Protein AF-A0A961CMD9-F1 (afdb_monomer)

Foldseek 3Di:
DDDDDDPPDDPPQQAAAADPPAPWDWDFFDDPQFRGTWTKTKDALDAQFAEEEEEAAQQFAQPDGPCRRRHNVSVVCVNVSYMYIYIGDCHLNLLDQWQAFFQFPVGTTGRHRLCCLQPRVLVCCCVPVNYNQFPHAYAYEASNLLVRLLSCLVRVRRHLEGHRHPYPQACLDDCNVVVSQVSSCVNGHGGVCRGQRDSPGCSRLSSHNVNSVVSCVVSNRHD

Mean predicted aligned error: 5.24 Å

Secondary structure (DSSP, 8-state):
-PPP-------------PPTTS-EEEEEEEETTTTEEEEEEEE--STT--EEEEE--TT--SSS-HHHHH--HHHHTTTSS-EEEEE---TT-TT-B-SS-EEETTEEE--BHHHIIIIIHHHHHHHHH---SSSEEEEEETHHHHHHHHHHHH-TTTEEEEEEES--S-TTSTTHHHHHHHHHHHTTS--HHHHT-STTSHHHHHT-TTTTHHHHHHTT-B-

Solvent-accessible surface area (backbone atoms only — not comparable to full-atom values): 11365 Å² total; per-residue (Å²): 137,86,80,86,80,82,81,82,77,75,78,80,81,60,82,32,51,54,65,91,89,61,81,69,43,82,41,78,44,70,31,78,82,42,74,43,69,41,46,27,42,34,33,79,25,49,80,62,13,33,34,37,36,46,41,37,41,42,73,25,35,82,86,52,28,53,56,43,43,62,27,46,56,67,62,75,41,56,93,66,44,39,19,41,39,26,56,33,33,63,46,48,44,47,59,35,59,36,78,39,63,51,46,32,78,93,45,70,45,58,44,31,38,36,55,33,67,72,47,43,48,35,51,48,37,29,77,76,61,35,32,34,64,42,60,17,34,25,35,10,28,34,47,15,8,16,32,17,41,31,48,26,46,77,37,43,69,34,21,39,27,26,38,58,45,79,34,58,47,51,42,49,49,87,64,33,47,57,54,50,26,53,52,21,36,70,40,51,44,29,53,46,54,35,39,40,40,56,78,85,33,66,52,31,51,72,56,8,32,60,71,36,43,68,44,30,60,74,64,64,49,44,109

Nearest PDB structures (foldseek):
  1f0p-assembly1_A  TM=9.990E-01  e=5.008E-40  Mycobacterium tuberculosis
  1sfr-assembly1_A  TM=9.807E-01  e=1.205E-38  Mycobacterium tuberculosis
  5vns-assembly1_A  TM=9.843E-01  e=1.134E-36  Mycobacterium tuberculosis
  4qe3-assembly1_A  TM=9.867E-01  e=2.246E-35  Mycobacterium tuberculosis H37Rv
  7myg-assembly2_B  TM=9.853E-01  e=7.227E-35  Mycobacterium tuberculosis

Structure (mmCIF, N/CA/C/O backbone):
data_AF-A0A961CMD9-F1
#
_entry.id   AF-A0A961CMD9-F1
#
loop_
_atom_site.group_PDB
_atom_site.id
_atom_site.type_symbol
_atom_site.label_atom_id
_atom_site.label_alt_id
_atom_site.label_comp_id
_atom_site.label_asym_id
_atom_site.label_entity_id
_atom_site.label_seq_id
_atom_site.pdbx_PDB_ins_code
_atom_site.Cartn_x
_atom_site.Cartn_y
_atom_site.Cartn_z
_atom_site.occupancy
_atom_site.B_iso_or_equiv
_atom_site.auth_seq_id
_atom_site.auth_comp_id
_atom_site.auth_asym_id
_atom_site.auth_atom_id
_atom_site.pdbx_PDB_model_num
ATOM 1 N N . MET A 1 1 ? -4.206 26.003 -41.726 1.00 34.62 1 MET A N 1
ATOM 2 C CA . MET A 1 1 ? -3.816 26.371 -40.349 1.00 34.62 1 MET A CA 1
ATOM 3 C C . MET A 1 1 ? -5.012 26.112 -39.437 1.00 34.62 1 MET A C 1
ATOM 5 O O . MET A 1 1 ? -5.849 26.998 -39.325 1.00 34.62 1 MET A O 1
ATOM 9 N N . PRO A 1 2 ? -5.190 24.903 -38.877 1.00 36.53 2 PRO A N 1
ATOM 10 C CA . PRO A 1 2 ? -6.219 24.668 -37.871 1.00 36.53 2 PRO A CA 1
ATOM 11 C C . PRO A 1 2 ? -5.692 25.085 -36.491 1.00 36.53 2 PRO A C 1
ATOM 13 O O . PRO A 1 2 ? -4.560 24.767 -36.130 1.00 36.53 2 PRO A O 1
ATOM 16 N N . GLY A 1 3 ? -6.500 25.865 -35.774 1.00 35.28 3 GLY A N 1
ATOM 17 C CA . GLY A 1 3 ? -6.167 26.470 -34.489 1.00 35.28 3 GLY A CA 1
ATOM 18 C C . GLY A 1 3 ? -6.181 25.469 -33.336 1.00 35.28 3 GLY A C 1
ATOM 19 O O . GLY A 1 3 ? -7.059 24.612 -33.247 1.00 35.28 3 GLY A O 1
ATOM 20 N N . LEU A 1 4 ? -5.196 25.612 -32.451 1.00 35.19 4 LEU A N 1
ATOM 21 C CA . LEU A 1 4 ? -5.138 24.944 -31.158 1.00 35.19 4 LEU A CA 1
ATOM 22 C C . LEU A 1 4 ? -6.202 25.552 -30.234 1.00 35.19 4 LEU A C 1
ATOM 24 O O . LEU A 1 4 ? -6.171 26.750 -29.959 1.00 35.19 4 LEU A O 1
ATOM 28 N N . VAL A 1 5 ? -7.102 24.720 -29.717 1.00 37.84 5 VAL A N 1
ATOM 29 C CA . VAL A 1 5 ? -7.915 25.053 -28.543 1.00 37.84 5 VAL A CA 1
ATOM 30 C C . VAL A 1 5 ? -7.153 24.533 -27.329 1.00 37.84 5 VAL A C 1
ATOM 32 O O . VAL A 1 5 ? -7.031 23.325 -27.138 1.00 37.84 5 VAL A O 1
ATOM 35 N N . SER A 1 6 ? -6.595 25.437 -26.526 1.00 32.41 6 SER A N 1
ATOM 36 C CA . SER A 1 6 ? -6.033 25.096 -25.221 1.00 32.41 6 SER A CA 1
ATOM 37 C C . SER A 1 6 ? -7.178 24.929 -24.222 1.00 32.41 6 SER A C 1
ATOM 39 O O . SER A 1 6 ? -7.793 25.912 -23.813 1.00 32.41 6 SER A O 1
ATOM 41 N N . LEU A 1 7 ? -7.467 23.694 -23.823 1.00 40.88 7 LEU A N 1
ATOM 42 C CA . LEU A 1 7 ? -8.282 23.426 -22.641 1.00 40.88 7 LEU A CA 1
ATOM 43 C C . LEU A 1 7 ? -7.380 23.582 -21.414 1.00 40.88 7 LEU A C 1
ATOM 45 O O . LEU A 1 7 ? -6.623 22.677 -21.068 1.00 40.88 7 LEU A O 1
ATOM 49 N N . ALA A 1 8 ? -7.434 24.751 -20.779 1.00 43.81 8 ALA A N 1
ATOM 50 C CA . ALA A 1 8 ? -6.982 24.900 -19.404 1.00 43.81 8 ALA A CA 1
ATOM 51 C C . ALA A 1 8 ? -7.978 24.134 -18.523 1.00 43.81 8 ALA A C 1
ATOM 53 O O . ALA A 1 8 ? -9.071 24.615 -18.238 1.00 43.81 8 ALA A O 1
ATOM 54 N N . GLY A 1 9 ? -7.640 22.891 -18.182 1.00 34.41 9 GLY A N 1
ATOM 55 C CA . GLY A 1 9 ? -8.374 22.130 -17.182 1.00 34.41 9 GLY A CA 1
ATOM 56 C C . GLY A 1 9 ? -8.052 22.705 -15.812 1.00 34.41 9 GLY A C 1
ATOM 57 O O . GLY A 1 9 ? -7.012 22.386 -15.244 1.00 34.41 9 GLY A O 1
ATOM 58 N N . GLU A 1 10 ? -8.920 23.570 -15.297 1.00 38.19 10 GLU A N 1
ATOM 59 C CA . GLU A 1 10 ? -8.949 23.860 -13.869 1.00 38.19 10 GLU A CA 1
ATOM 60 C C . GLU A 1 10 ? -9.225 22.541 -13.136 1.00 38.19 10 GLU A C 1
ATOM 62 O O . GLU A 1 10 ? -10.217 21.855 -13.395 1.00 38.19 10 GLU A O 1
ATOM 67 N N . THR A 1 11 ? -8.316 22.140 -12.249 1.00 45.56 11 THR A N 1
ATOM 68 C CA . THR A 1 11 ? -8.564 21.041 -11.318 1.00 45.56 11 THR A CA 1
ATOM 69 C C . THR A 1 11 ? -9.705 21.463 -10.407 1.00 45.56 11 THR A C 1
ATOM 71 O O . THR A 1 11 ? -9.529 22.355 -9.578 1.00 45.56 11 THR A O 1
ATOM 74 N N . ALA A 1 12 ? -10.872 20.839 -10.558 1.00 37.97 12 ALA A N 1
ATOM 75 C CA . ALA A 1 12 ? -11.945 20.969 -9.587 1.00 37.97 12 ALA A CA 1
ATOM 76 C C . ALA A 1 12 ? -11.404 20.541 -8.215 1.00 37.97 12 ALA A C 1
ATOM 78 O O . ALA A 1 12 ? -11.037 19.383 -8.018 1.00 37.97 12 ALA A O 1
ATOM 79 N N . THR A 1 13 ? -11.320 21.475 -7.271 1.00 39.84 13 THR A N 1
ATOM 80 C CA . THR A 1 13 ? -11.049 21.166 -5.870 1.00 39.84 13 THR A CA 1
ATOM 81 C C . THR A 1 13 ? -12.304 20.532 -5.284 1.00 39.84 13 THR A C 1
ATOM 83 O O . THR A 1 13 ? -13.207 21.210 -4.799 1.00 39.84 13 THR A O 1
ATOM 86 N N . ALA A 1 14 ? -12.393 19.205 -5.363 1.00 42.72 14 ALA A N 1
ATOM 87 C CA . ALA A 1 14 ? -13.352 18.456 -4.569 1.00 42.72 14 ALA A CA 1
ATOM 88 C C . ALA A 1 14 ? -12.921 18.560 -3.099 1.00 42.72 14 ALA A C 1
ATOM 90 O O . ALA A 1 14 ? -12.011 17.871 -2.659 1.00 42.72 14 ALA A O 1
ATOM 91 N N . GLY A 1 15 ? -13.536 19.475 -2.349 1.00 51.38 15 GLY A N 1
ATOM 92 C CA . GLY A 1 15 ? -13.402 19.547 -0.897 1.00 51.38 15 GLY A CA 1
ATOM 93 C C . GLY A 1 15 ? -14.444 18.646 -0.251 1.00 51.38 15 GLY A C 1
ATOM 94 O O . GLY A 1 15 ? -15.489 19.136 0.168 1.00 51.38 15 GLY A O 1
ATOM 95 N N . ALA A 1 16 ? -14.193 17.336 -0.225 1.00 64.56 16 ALA A N 1
ATOM 96 C CA . ALA A 1 16 ? -15.067 16.363 0.439 1.00 64.56 16 ALA A CA 1
ATOM 97 C C . ALA A 1 16 ? -14.477 15.846 1.761 1.00 64.56 16 ALA A C 1
ATOM 99 O O . ALA A 1 16 ? -14.971 14.852 2.288 1.00 64.56 16 ALA A O 1
ATOM 100 N N . PHE A 1 17 ? -13.467 16.557 2.279 1.00 77.88 17 PHE A N 1
ATOM 101 C CA . PHE A 1 17 ? -12.786 16.285 3.541 1.00 77.88 17 PHE A CA 1
ATOM 102 C C . PHE A 1 17 ? -13.762 15.942 4.662 1.00 77.88 17 PHE A C 1
ATOM 104 O O . PHE A 1 17 ? -14.795 16.603 4.824 1.00 77.88 17 PHE A O 1
ATOM 111 N N . SER A 1 18 ? -13.418 14.922 5.447 1.00 76.38 18 SER A N 1
ATOM 112 C CA . SER A 1 18 ? -14.249 14.465 6.556 1.00 76.38 18 SER A CA 1
ATOM 113 C C . SER A 1 18 ? -14.568 15.616 7.521 1.00 76.38 18 SER A C 1
ATOM 115 O O . SER A 1 18 ? -13.704 16.425 7.873 1.00 76.38 18 SER A O 1
ATOM 117 N N . ARG A 1 19 ? -15.835 15.728 7.940 1.00 76.38 19 ARG A N 1
ATOM 118 C CA . ARG A 1 19 ? -16.299 16.897 8.701 1.00 76.38 19 ARG A CA 1
ATOM 119 C C . ARG A 1 19 ? -15.641 17.013 10.088 1.00 76.38 19 ARG A C 1
ATOM 121 O O . ARG A 1 19 ? -15.335 15.996 10.715 1.00 76.38 19 ARG A O 1
ATOM 128 N N . PRO A 1 20 ? -15.509 18.237 10.635 1.00 75.94 20 PRO A N 1
ATOM 129 C CA . PRO A 1 20 ? -15.077 18.429 12.017 1.00 75.94 20 PRO A CA 1
ATOM 130 C C . PRO A 1 20 ? -15.985 17.693 13.018 1.00 75.94 20 PRO A C 1
ATOM 132 O O . PRO A 1 20 ? -17.210 17.710 12.882 1.00 75.94 20 PRO A O 1
ATOM 135 N N . GLY A 1 21 ? -15.385 17.087 14.048 1.00 81.19 21 GLY A N 1
ATOM 136 C CA . GLY A 1 21 ? -16.094 16.387 15.130 1.00 81.19 21 GLY A CA 1
ATOM 137 C C . GLY A 1 21 ? -16.098 14.858 15.033 1.00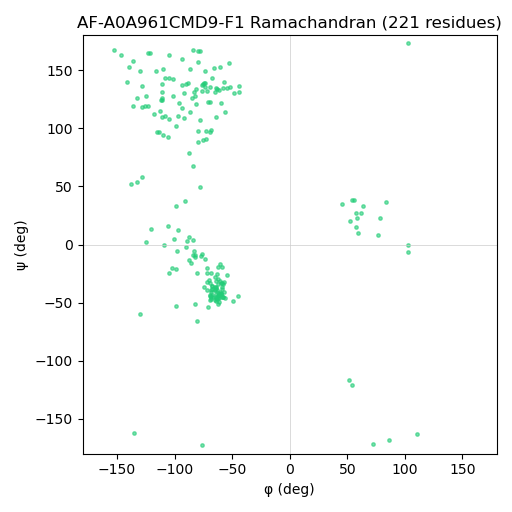 81.19 21 GLY A C 1
ATOM 138 O O . GLY A 1 21 ? -16.533 14.205 15.978 1.00 81.19 21 GLY A O 1
ATOM 139 N N . LEU A 1 22 ? -15.589 14.282 13.940 1.00 86.38 22 LEU A N 1
ATOM 140 C CA . LEU A 1 22 ? -15.302 12.847 13.859 1.00 86.38 22 LEU A CA 1
ATOM 141 C C . LEU A 1 22 ? -14.050 12.495 14.683 1.00 86.38 22 LEU A C 1
ATOM 143 O O . LEU A 1 22 ? -13.140 13.325 14.779 1.00 86.38 22 LEU A O 1
ATOM 147 N N . PRO A 1 23 ? -13.957 11.279 15.253 1.00 92.25 23 PRO A N 1
ATOM 148 C CA . PRO A 1 23 ? -12.798 10.830 16.025 1.00 92.25 23 PRO A CA 1
ATOM 149 C C . PRO A 1 23 ? -11.626 10.416 15.111 1.00 92.25 23 PRO A C 1
ATOM 151 O O . PRO A 1 23 ? -11.066 9.329 15.256 1.00 92.25 23 PRO A O 1
ATOM 154 N N . VAL A 1 24 ? -11.275 11.273 14.148 1.00 95.94 24 VAL A N 1
ATOM 155 C CA . VAL A 1 24 ? -10.153 11.067 13.225 1.00 95.94 24 VAL A CA 1
ATOM 156 C C . VAL A 1 24 ? -8.854 11.491 13.904 1.00 95.94 24 VAL A C 1
ATOM 158 O O . VAL A 1 24 ? -8.723 12.605 14.412 1.00 95.94 24 VAL A O 1
ATOM 161 N N . GLU A 1 25 ? -7.873 10.599 13.883 1.00 97.50 25 GLU A N 1
ATOM 162 C CA . GLU A 1 25 ? -6.528 10.801 14.397 1.00 97.50 25 GLU A CA 1
ATOM 163 C C . GLU A 1 25 ? -5.507 10.880 13.258 1.00 97.50 25 GLU A C 1
ATOM 165 O O . GLU A 1 25 ? -5.643 10.237 12.217 1.00 97.50 25 GLU A O 1
ATOM 170 N N . TYR A 1 26 ? -4.429 11.626 13.490 1.00 97.19 26 TYR A N 1
ATOM 171 C CA . TYR A 1 26 ? -3.285 11.726 12.587 1.00 97.19 26 TYR A CA 1
ATOM 172 C C . TYR A 1 26 ? -2.078 11.096 13.268 1.00 97.19 26 TYR A C 1
ATOM 174 O O . TYR A 1 26 ? -1.432 11.715 14.111 1.00 97.19 26 TYR A O 1
ATOM 182 N N . LEU A 1 27 ? -1.821 9.833 12.949 1.00 98.38 27 LEU A N 1
ATOM 183 C CA . LEU A 1 27 ? -0.818 9.019 13.621 1.00 98.38 27 LEU A CA 1
ATOM 184 C C . LEU A 1 27 ? 0.534 9.150 12.937 1.00 98.38 27 LEU A C 1
ATOM 186 O O . LEU A 1 27 ? 0.618 9.080 11.716 1.00 98.38 27 LEU A O 1
ATOM 190 N N . ASP A 1 28 ? 1.590 9.246 13.729 1.00 98.25 28 ASP A N 1
ATOM 191 C CA . ASP A 1 28 ? 2.970 9.258 13.260 1.00 98.25 28 ASP A CA 1
ATOM 192 C C . ASP A 1 28 ? 3.608 7.897 13.590 1.00 98.25 28 ASP A C 1
ATOM 194 O O . ASP A 1 28 ? 4.105 7.666 14.693 1.00 98.25 28 ASP A O 1
ATOM 198 N N . VAL A 1 29 ? 3.537 6.963 12.632 1.00 98.69 29 VAL A N 1
ATOM 199 C CA . VAL A 1 29 ? 3.938 5.556 12.798 1.00 98.69 29 VAL A CA 1
ATOM 200 C C . VAL A 1 29 ? 5.389 5.349 12.344 1.00 98.69 29 VAL A C 1
ATOM 202 O O . VAL A 1 29 ? 5.691 5.556 11.165 1.00 98.69 29 VAL A O 1
ATOM 205 N N . PRO A 1 30 ? 6.318 4.939 13.226 1.00 98.69 30 PRO A N 1
ATOM 206 C CA . PRO A 1 30 ? 7.710 4.717 12.841 1.00 98.69 30 PRO A CA 1
ATOM 207 C C . PRO A 1 30 ? 7.853 3.567 11.835 1.00 98.69 30 PRO A C 1
ATOM 209 O O . PRO A 1 30 ? 7.355 2.470 12.078 1.00 98.69 30 PRO A O 1
ATOM 212 N N . SER A 1 31 ? 8.587 3.799 10.744 1.00 98.81 31 SER A N 1
ATOM 213 C CA . SER A 1 31 ? 9.033 2.762 9.810 1.00 98.81 31 SER A CA 1
ATOM 214 C C . SER A 1 31 ? 10.544 2.600 9.921 1.00 98.81 31 SER A C 1
ATOM 216 O O . SER A 1 31 ? 11.315 3.475 9.512 1.00 98.81 31 SER A O 1
ATOM 218 N N . ALA A 1 32 ? 10.979 1.469 10.473 1.00 98.69 32 ALA A N 1
ATOM 219 C CA . ALA A 1 32 ? 12.392 1.131 10.546 1.00 98.69 32 ALA A CA 1
ATOM 220 C C . ALA A 1 32 ? 12.943 0.854 9.141 1.00 98.69 32 ALA A C 1
ATOM 222 O O . ALA A 1 32 ? 14.024 1.328 8.797 1.00 98.69 32 ALA A O 1
ATOM 223 N N . ALA A 1 33 ? 12.168 0.159 8.304 1.00 98.50 33 ALA A N 1
ATOM 224 C CA . ALA A 1 33 ? 12.546 -0.190 6.939 1.00 98.50 33 ALA A CA 1
ATOM 225 C C . ALA A 1 33 ? 12.732 1.037 6.031 1.00 98.50 33 ALA A C 1
ATOM 227 O O . ALA A 1 33 ? 13.569 1.013 5.127 1.00 98.50 33 ALA A O 1
ATOM 228 N N . MET A 1 34 ? 11.983 2.119 6.271 1.00 98.62 34 MET A N 1
ATOM 229 C CA . MET A 1 34 ? 12.133 3.380 5.535 1.00 98.62 34 MET A CA 1
ATOM 230 C C . MET A 1 34 ? 12.980 4.431 6.266 1.00 98.62 34 MET A C 1
ATOM 232 O O . MET A 1 34 ? 13.268 5.476 5.682 1.00 98.62 34 MET A O 1
ATOM 236 N N . GLY A 1 35 ? 13.391 4.172 7.512 1.00 98.31 35 GLY A N 1
ATOM 237 C CA . GLY A 1 35 ? 14.199 5.092 8.319 1.00 98.31 35 GLY A CA 1
ATOM 238 C C . GLY A 1 35 ? 13.506 6.426 8.612 1.00 98.31 35 GLY A C 1
ATOM 239 O O . GLY A 1 35 ? 14.176 7.446 8.759 1.00 98.31 35 GLY A O 1
ATOM 240 N N . LYS A 1 36 ? 12.169 6.439 8.638 1.00 97.56 36 LYS A N 1
ATOM 241 C CA . LYS A 1 36 ? 11.354 7.644 8.834 1.00 97.56 36 LYS A CA 1
ATOM 242 C C . LYS A 1 36 ? 10.010 7.305 9.464 1.00 97.56 36 LYS A C 1
ATOM 244 O O . LYS A 1 36 ? 9.599 6.150 9.503 1.00 97.56 36 LYS A O 1
ATOM 249 N N . THR A 1 37 ? 9.308 8.331 9.914 1.00 98.12 37 THR A N 1
ATOM 250 C CA . THR A 1 37 ? 7.930 8.199 10.380 1.00 98.12 37 THR A CA 1
ATOM 251 C C . THR A 1 37 ? 6.961 8.368 9.216 1.00 98.12 37 THR A C 1
ATOM 253 O O . THR A 1 37 ? 7.174 9.214 8.349 1.00 98.12 37 THR A O 1
ATOM 256 N N . ILE A 1 38 ? 5.915 7.547 9.190 1.00 98.69 38 ILE A N 1
ATOM 257 C CA . ILE A 1 38 ? 4.860 7.564 8.181 1.00 98.69 38 ILE A CA 1
ATOM 258 C C . ILE A 1 38 ? 3.577 8.052 8.835 1.00 98.69 38 ILE A C 1
ATOM 260 O O . ILE A 1 38 ? 3.123 7.492 9.837 1.00 98.69 38 ILE A O 1
ATOM 264 N N . ARG A 1 39 ? 2.984 9.089 8.248 1.00 98.69 39 ARG A N 1
ATOM 265 C CA . ARG A 1 39 ? 1.681 9.583 8.671 1.00 98.69 39 ARG A CA 1
ATOM 266 C C . ARG A 1 39 ? 0.599 8.586 8.247 1.00 98.69 39 ARG A C 1
ATOM 268 O O . ARG A 1 39 ? 0.565 8.144 7.101 1.00 98.69 39 ARG A O 1
ATOM 275 N N . VAL A 1 40 ? -0.297 8.245 9.165 1.00 98.81 40 VAL A N 1
ATOM 276 C CA . VAL A 1 40 ? -1.494 7.439 8.899 1.00 98.81 40 VAL A CA 1
ATOM 277 C C . VAL A 1 40 ? -2.697 8.188 9.452 1.00 98.81 40 VAL A C 1
ATOM 279 O O . VAL A 1 40 ? -2.772 8.433 10.655 1.00 98.81 40 VAL A O 1
ATOM 282 N N . GLN A 1 41 ? -3.636 8.564 8.585 1.00 98.69 41 GLN A N 1
ATOM 283 C CA . GLN A 1 41 ? -4.933 9.061 9.043 1.00 98.69 41 GLN A CA 1
ATOM 284 C C . GLN A 1 41 ? -5.763 7.866 9.497 1.00 98.69 41 GLN A C 1
ATOM 286 O O . GLN A 1 41 ? -5.822 6.849 8.801 1.00 98.69 41 GLN A O 1
ATOM 291 N N . PHE A 1 42 ? -6.370 7.966 10.670 1.00 98.75 42 PHE A N 1
ATOM 292 C CA . PHE A 1 42 ? -6.929 6.810 11.349 1.00 98.75 42 PHE A CA 1
ATOM 293 C C . PHE A 1 42 ? -8.250 7.128 12.035 1.00 98.75 42 PHE A C 1
ATOM 295 O O . PHE A 1 42 ? -8.379 8.153 12.692 1.00 98.75 42 PHE A O 1
ATOM 302 N N . GLN A 1 43 ? -9.201 6.204 11.951 1.00 98.56 43 GLN A N 1
ATOM 303 C CA . GLN A 1 43 ? -10.400 6.206 12.783 1.00 98.56 43 GLN A CA 1
ATOM 304 C C . GLN A 1 43 ? -10.605 4.803 13.344 1.00 98.56 43 GLN A C 1
ATOM 306 O O . GLN A 1 43 ? -10.647 3.832 12.589 1.00 98.56 43 GLN A O 1
ATOM 311 N N . SER A 1 44 ? -10.730 4.696 14.666 1.00 98.38 44 SER A N 1
ATOM 312 C CA . SER A 1 44 ? -10.927 3.407 15.330 1.00 98.38 44 SER A CA 1
ATOM 313 C C . SER A 1 44 ? -12.345 2.880 15.120 1.00 98.38 44 SER A C 1
ATOM 315 O O . SER A 1 44 ? -13.317 3.606 15.314 1.00 98.38 44 SER A O 1
ATOM 317 N N . GLY A 1 45 ? -12.457 1.589 14.809 1.00 98.31 45 GLY A N 1
ATOM 318 C CA . GLY A 1 45 ? -13.713 0.836 14.857 1.00 98.31 45 GLY A CA 1
ATOM 319 C C . GLY A 1 45 ? -14.013 0.218 16.227 1.00 98.31 45 GLY A C 1
ATOM 320 O O . GLY A 1 45 ? -14.939 -0.581 16.342 1.00 98.31 45 GLY A O 1
ATOM 321 N N . GLY A 1 46 ? -13.207 0.521 17.252 1.00 98.06 46 GLY A N 1
ATOM 322 C CA . GLY A 1 46 ? -13.261 -0.103 18.576 1.00 98.06 46 GLY A CA 1
ATOM 323 C C . GLY A 1 46 ? -12.162 -1.147 18.812 1.00 98.06 46 GLY A C 1
ATOM 324 O O . GLY A 1 46 ? -11.390 -1.497 17.915 1.00 98.06 46 GLY A O 1
ATOM 325 N N . ALA A 1 47 ? -12.085 -1.647 20.048 1.00 97.94 47 ALA A N 1
ATOM 326 C CA . ALA A 1 47 ? -11.090 -2.638 20.452 1.00 97.94 47 ALA A CA 1
ATOM 327 C C . ALA A 1 47 ? -11.240 -3.943 19.656 1.00 97.94 47 ALA A C 1
ATOM 329 O O . ALA A 1 47 ? -12.338 -4.481 19.521 1.00 97.94 47 ALA A O 1
ATOM 330 N N . ASN A 1 48 ? -10.122 -4.468 19.155 1.00 98.25 48 ASN A N 1
ATOM 331 C CA . ASN A 1 48 ? -10.038 -5.668 18.321 1.00 98.25 48 ASN A CA 1
ATOM 332 C C . ASN A 1 48 ? -10.857 -5.590 17.013 1.00 98.25 48 ASN A C 1
ATOM 334 O O . ASN A 1 48 ? -11.210 -6.620 16.427 1.00 98.25 48 ASN A O 1
ATOM 338 N N . SER A 1 49 ? -11.157 -4.377 16.537 1.00 98.62 49 SER A N 1
ATOM 339 C CA . SER A 1 49 ? -11.847 -4.184 15.259 1.00 98.62 49 SER A CA 1
ATOM 340 C C . SER A 1 49 ? -10.954 -4.603 14.075 1.00 98.62 49 SER A C 1
ATOM 342 O O . SER A 1 49 ? -9.731 -4.412 14.126 1.00 98.62 49 SER A O 1
ATOM 344 N N . PRO A 1 50 ? -11.520 -5.208 13.009 1.00 98.56 50 PRO A N 1
ATOM 345 C CA . PRO A 1 50 ? -10.817 -5.393 11.739 1.00 98.56 50 PRO A CA 1
ATOM 346 C C . PRO A 1 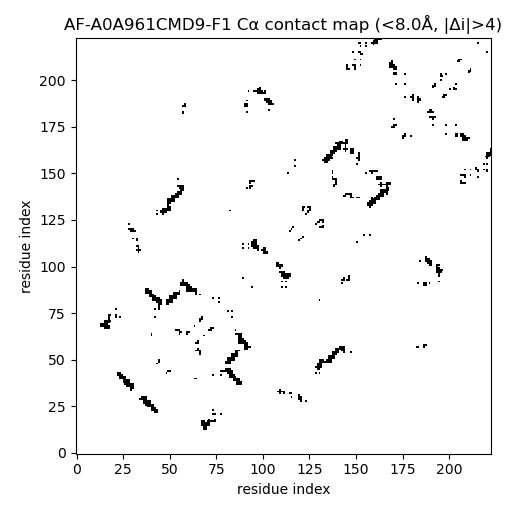50 ? -10.424 -4.042 11.133 1.00 98.56 50 PRO A C 1
ATOM 348 O O . PRO A 1 50 ? -11.110 -3.045 11.354 1.00 98.56 50 PRO A O 1
ATOM 351 N N . ASN A 1 51 ? -9.357 -4.019 10.334 1.00 98.81 51 ASN A N 1
ATOM 352 C CA . ASN A 1 51 ? -8.898 -2.804 9.668 1.00 98.81 51 ASN A CA 1
ATOM 353 C C . ASN A 1 51 ? -9.252 -2.794 8.178 1.00 98.81 51 ASN A C 1
ATOM 355 O O . ASN A 1 51 ? -9.146 -3.818 7.502 1.00 98.81 51 ASN A O 1
ATOM 359 N N . VAL A 1 52 ? -9.587 -1.622 7.654 1.00 98.88 52 VAL A N 1
ATOM 360 C CA . VAL A 1 52 ? -9.687 -1.339 6.224 1.00 98.88 52 VAL A CA 1
ATOM 361 C C . VAL A 1 52 ? -8.576 -0.364 5.864 1.00 98.88 52 VAL A C 1
ATOM 363 O O . VAL A 1 52 ? -8.550 0.779 6.320 1.00 98.88 52 VAL A O 1
ATOM 366 N N . TRP A 1 53 ? -7.648 -0.835 5.040 1.00 98.88 53 TRP A N 1
ATOM 367 C CA . TRP A 1 53 ? -6.575 -0.030 4.482 1.00 98.88 53 TRP A CA 1
ATOM 368 C C . TRP A 1 53 ? -7.062 0.636 3.201 1.00 98.88 53 TRP A C 1
ATOM 370 O O . TRP A 1 53 ? -7.326 -0.056 2.219 1.00 98.88 53 TRP A O 1
ATOM 380 N N . LEU A 1 54 ? -7.170 1.963 3.208 1.00 98.88 54 LEU A N 1
ATOM 381 C CA . LEU A 1 54 ? -7.536 2.749 2.031 1.00 98.88 54 LEU A CA 1
ATOM 382 C C . LEU A 1 54 ? -6.269 3.312 1.386 1.00 98.88 54 LEU A C 1
ATOM 384 O O . LEU A 1 54 ? -5.651 4.259 1.873 1.00 98.88 54 LEU A O 1
ATOM 388 N N . LEU A 1 55 ? -5.855 2.667 0.302 1.00 98.88 55 LEU A N 1
ATOM 389 C CA . LEU A 1 55 ? -4.600 2.916 -0.389 1.00 98.88 55 LEU A CA 1
ATOM 390 C C . LEU A 1 55 ? -4.807 3.949 -1.506 1.00 98.88 55 LEU A C 1
ATOM 392 O O . LEU A 1 55 ? -5.735 3.833 -2.313 1.00 98.88 55 LEU A O 1
ATOM 396 N N . ASP A 1 56 ? -3.949 4.964 -1.529 1.00 98.50 56 ASP A N 1
ATOM 397 C CA . ASP A 1 56 ? -4.053 6.131 -2.403 1.00 98.50 56 ASP A CA 1
ATOM 398 C C . ASP A 1 56 ? -3.591 5.836 -3.843 1.00 98.50 56 ASP A C 1
ATOM 400 O O . ASP A 1 56 ? -2.966 4.819 -4.145 1.00 98.50 56 ASP A O 1
ATOM 404 N N . GLY A 1 57 ? -3.908 6.740 -4.762 1.00 97.94 57 GLY A N 1
ATOM 405 C CA . GLY A 1 57 ? -3.529 6.645 -6.161 1.00 97.94 57 GLY A CA 1
ATOM 406 C C . GLY A 1 57 ? -2.061 6.982 -6.438 1.00 97.94 57 GLY A C 1
ATOM 407 O O . GLY A 1 57 ? -1.236 7.221 -5.560 1.00 97.94 57 GLY A O 1
ATOM 408 N N . LEU A 1 58 ? -1.737 7.055 -7.732 1.00 97.44 58 LEU A N 1
ATOM 409 C CA . LEU A 1 58 ? -0.375 7.296 -8.216 1.00 97.44 58 LEU A CA 1
ATOM 410 C C . LEU A 1 58 ? 0.237 8.610 -7.693 1.00 97.44 58 LEU A C 1
ATOM 412 O O . LEU A 1 58 ? 1.441 8.684 -7.464 1.00 97.44 58 LEU A O 1
ATOM 416 N N . ARG A 1 59 ? -0.589 9.648 -7.507 1.00 97.00 59 ARG A N 1
ATOM 417 C CA . ARG A 1 59 ? -0.172 10.986 -7.060 1.00 97.00 59 ARG A CA 1
ATOM 418 C C . ARG A 1 59 ? -0.394 11.214 -5.558 1.00 97.00 59 ARG A C 1
ATOM 420 O O . ARG A 1 59 ? -0.708 12.339 -5.183 1.00 97.00 59 ARG A O 1
ATOM 427 N N . ALA A 1 60 ? -0.257 10.172 -4.737 1.00 96.50 60 ALA A N 1
ATOM 428 C CA . ALA A 1 60 ? -0.392 10.279 -3.284 1.00 96.50 60 ALA A CA 1
ATOM 429 C C . ALA A 1 60 ? 0.435 11.451 -2.732 1.00 96.50 60 ALA A C 1
ATOM 431 O O . ALA A 1 60 ? 1.609 11.599 -3.087 1.00 96.50 60 ALA A O 1
ATOM 432 N N . GLN A 1 61 ? -0.197 12.293 -1.915 1.00 96.56 61 GLN A N 1
ATOM 433 C CA . GLN A 1 61 ? 0.424 13.484 -1.336 1.00 96.56 61 GLN A CA 1
ATOM 434 C C . GLN A 1 61 ? 1.009 13.176 0.044 1.00 96.56 61 GLN A C 1
ATOM 436 O O . GLN A 1 61 ? 0.638 12.191 0.681 1.00 96.56 61 GLN A O 1
ATOM 441 N N . ASP A 1 62 ? 1.940 14.015 0.497 1.00 96.00 62 ASP A N 1
ATOM 442 C CA . ASP A 1 62 ? 2.636 13.835 1.778 1.00 96.00 62 ASP A CA 1
ATOM 443 C C . ASP A 1 62 ? 1.924 14.525 2.963 1.00 96.00 62 ASP A C 1
ATOM 445 O O . ASP A 1 62 ? 2.383 14.414 4.100 1.00 96.00 62 ASP A O 1
ATOM 449 N N . ASP A 1 63 ? 0.812 15.226 2.724 1.00 95.00 63 ASP A N 1
ATOM 450 C CA . ASP A 1 63 ? -0.008 15.889 3.745 1.00 95.00 63 ASP A CA 1
ATOM 451 C C . ASP A 1 63 ? -1.241 15.057 4.141 1.00 95.00 63 ASP A C 1
ATOM 453 O O . ASP A 1 63 ? -1.420 14.746 5.323 1.00 95.00 63 ASP A O 1
ATOM 457 N N . PHE A 1 64 ? -2.049 14.643 3.163 1.00 97.31 64 PHE A N 1
ATOM 458 C CA . PHE A 1 64 ? -3.262 13.848 3.350 1.00 97.31 64 PHE A CA 1
ATOM 459 C C . PHE A 1 64 ? -3.406 12.777 2.267 1.00 97.31 64 PHE A C 1
ATOM 461 O O . PHE A 1 64 ? -2.947 12.925 1.134 1.00 97.31 64 PHE A O 1
ATOM 468 N N . ASN A 1 65 ? -4.089 11.691 2.615 1.00 98.38 65 ASN A N 1
ATOM 469 C CA . ASN A 1 65 ? -4.452 10.644 1.676 1.00 98.38 65 ASN A CA 1
ATOM 470 C C . ASN A 1 65 ? -5.631 11.113 0.805 1.00 98.38 65 ASN A C 1
ATOM 472 O O . ASN A 1 65 ? -6.608 11.685 1.297 1.00 98.38 65 ASN A O 1
ATOM 476 N N . GLY A 1 66 ? -5.561 10.833 -0.495 1.00 97.50 66 GLY A N 1
ATOM 477 C CA . GLY A 1 66 ? -6.574 11.196 -1.481 1.00 97.50 66 GLY A CA 1
ATOM 478 C C . GLY A 1 66 ? -7.989 10.714 -1.155 1.00 97.50 66 GLY A C 1
ATOM 479 O O . GLY A 1 66 ? -8.949 11.368 -1.565 1.00 97.50 66 GLY A O 1
ATOM 480 N N . TRP A 1 67 ? -8.147 9.629 -0.395 1.00 98.00 67 TRP A N 1
ATOM 481 C CA . TRP A 1 67 ? -9.451 9.177 0.087 1.00 98.00 67 TRP A CA 1
ATOM 482 C C . TRP A 1 67 ? -10.116 10.202 1.000 1.00 98.00 67 TRP A C 1
ATOM 484 O O . TRP A 1 67 ? -11.287 10.499 0.791 1.00 98.00 67 TRP A O 1
ATOM 494 N N . ASP A 1 68 ? -9.397 10.782 1.960 1.00 96.19 68 ASP A N 1
ATOM 495 C CA . ASP A 1 68 ? -9.974 11.805 2.837 1.00 96.19 68 ASP A CA 1
ATOM 496 C C . ASP A 1 68 ? -10.139 13.136 2.101 1.00 96.19 68 ASP A C 1
ATOM 498 O O . ASP A 1 68 ? -11.149 13.804 2.253 1.00 96.19 68 ASP A O 1
ATOM 502 N N . ILE A 1 69 ? -9.209 13.498 1.211 1.00 94.69 69 ILE A N 1
ATOM 503 C CA . ILE A 1 69 ? -9.336 14.726 0.405 1.00 94.69 69 ILE A CA 1
ATOM 504 C C . ILE A 1 69 ? -10.637 14.715 -0.420 1.00 94.69 69 ILE A C 1
ATOM 506 O O . ILE A 1 69 ? -11.357 15.715 -0.479 1.00 94.69 69 ILE A O 1
ATOM 510 N N . ASN A 1 70 ? -10.935 13.583 -1.066 1.00 94.94 70 ASN A N 1
ATOM 511 C CA . ASN A 1 70 ? -11.946 13.504 -2.120 1.00 94.94 70 ASN A CA 1
ATOM 512 C C . ASN A 1 70 ? -13.220 12.749 -1.716 1.00 94.94 70 ASN A C 1
ATOM 514 O O . ASN A 1 70 ? -14.137 12.639 -2.533 1.00 94.94 70 ASN A O 1
ATOM 518 N N . THR A 1 71 ? -13.313 12.227 -0.489 1.00 94.69 71 THR A N 1
ATOM 519 C CA . THR A 1 71 ? -14.487 11.477 -0.019 1.00 94.69 71 THR A CA 1
ATOM 520 C C . THR A 1 71 ? -14.747 11.688 1.470 1.00 94.69 71 THR A C 1
ATOM 522 O O . THR A 1 71 ? -13.856 12.047 2.226 1.00 94.69 71 THR A O 1
ATOM 525 N N . GLN A 1 72 ? -15.959 11.347 1.909 1.00 95.81 72 GLN A N 1
ATOM 526 C CA . GLN A 1 72 ? -16.350 11.345 3.322 1.00 95.81 72 GLN A CA 1
ATOM 527 C C . GLN A 1 72 ? -16.095 9.969 3.969 1.00 95.81 72 GLN A C 1
ATOM 529 O O . GLN A 1 72 ? -16.904 9.486 4.759 1.00 95.81 72 GLN A O 1
ATOM 534 N N . ALA A 1 73 ? -15.006 9.283 3.602 1.00 96.50 73 ALA A N 1
ATOM 535 C CA . ALA A 1 73 ? -14.777 7.890 3.993 1.00 96.50 73 ALA A CA 1
ATOM 536 C C . ALA A 1 73 ? -14.784 7.672 5.516 1.00 96.50 73 ALA A C 1
ATOM 538 O O . ALA A 1 73 ? -15.386 6.704 5.977 1.00 96.50 73 ALA A O 1
ATOM 539 N N . PHE A 1 74 ? -14.188 8.562 6.318 1.00 97.81 74 PHE A N 1
ATOM 540 C CA . PHE A 1 74 ? -14.258 8.414 7.776 1.00 97.81 74 PHE A CA 1
ATOM 541 C C . PHE A 1 74 ? -15.689 8.545 8.306 1.00 97.81 74 PHE A C 1
ATOM 543 O O . PHE A 1 74 ? -16.083 7.799 9.200 1.00 97.81 74 PHE A O 1
ATOM 550 N N . GLU A 1 75 ? -16.498 9.428 7.722 1.00 96.06 75 GLU A N 1
ATOM 551 C CA . GLU A 1 75 ? -17.903 9.570 8.100 1.00 96.06 75 GLU A CA 1
ATOM 552 C C . GLU A 1 75 ? -18.724 8.330 7.737 1.00 96.06 75 GLU A C 1
ATOM 554 O O . GLU A 1 75 ? -19.482 7.833 8.566 1.00 96.06 75 GLU A O 1
ATOM 559 N N . TRP A 1 76 ? -18.549 7.788 6.530 1.00 97.31 76 TRP A N 1
ATOM 560 C CA . TRP A 1 76 ? -19.297 6.611 6.073 1.00 97.31 76 TRP A CA 1
ATOM 561 C C . TRP A 1 76 ? -19.032 5.360 6.909 1.00 97.31 76 TRP A C 1
ATOM 563 O O . TRP A 1 76 ? -19.906 4.504 7.023 1.00 97.31 76 TRP A O 1
ATOM 573 N N . TYR A 1 77 ? -17.836 5.250 7.485 1.00 97.69 77 TYR A N 1
ATOM 574 C CA . TYR A 1 77 ? -17.435 4.114 8.312 1.00 97.69 77 TYR A CA 1
ATOM 575 C C . TYR A 1 77 ? -17.521 4.389 9.818 1.00 97.69 77 TYR A C 1
ATOM 577 O O . TYR A 1 77 ? -17.139 3.522 10.613 1.00 97.69 77 TYR A O 1
ATOM 585 N N . LEU A 1 78 ? -18.034 5.551 10.236 1.00 96.62 78 LEU A N 1
ATOM 586 C CA . LEU A 1 78 ? -18.303 5.826 11.645 1.00 96.62 78 LEU A CA 1
ATOM 587 C C . LEU A 1 78 ? -19.280 4.779 12.205 1.00 96.62 78 LEU A C 1
ATOM 589 O O . LEU A 1 78 ? -20.263 4.430 11.557 1.00 96.62 78 LEU A O 1
ATOM 593 N N . ASP A 1 79 ? -18.979 4.247 13.390 1.00 96.25 79 ASP A N 1
ATOM 594 C CA . ASP A 1 79 ? -19.772 3.218 14.084 1.00 96.25 79 ASP A CA 1
ATOM 595 C C . ASP A 1 79 ? -20.001 1.910 13.296 1.00 96.25 79 ASP A C 1
ATOM 597 O O . ASP A 1 79 ? -20.804 1.064 13.689 1.00 96.25 79 ASP A O 1
ATOM 601 N N . SER A 1 80 ? -19.243 1.680 12.218 1.00 98.19 80 SER A N 1
ATOM 602 C CA . SER A 1 80 ? -19.332 0.453 11.410 1.00 98.19 80 SER A CA 1
ATOM 603 C C . SER A 1 80 ? -18.720 -0.786 12.080 1.00 98.19 80 SER A C 1
ATOM 605 O O . SER A 1 80 ? -18.897 -1.905 11.600 1.00 98.19 80 SER A O 1
ATOM 607 N N . GLY A 1 81 ? -17.958 -0.599 13.163 1.00 98.19 81 GLY A N 1
ATOM 608 C CA . GLY A 1 81 ? -17.133 -1.644 13.778 1.00 98.19 81 GLY A CA 1
ATOM 609 C C . GLY A 1 81 ? -15.829 -1.942 13.022 1.00 98.19 81 GLY A C 1
ATOM 610 O O . GLY A 1 81 ? -15.141 -2.908 13.357 1.00 98.19 81 GLY A O 1
ATOM 611 N N . LEU A 1 82 ? -15.480 -1.137 12.011 1.00 98.75 82 LEU A N 1
ATOM 612 C CA . LEU A 1 82 ? -14.248 -1.247 11.227 1.00 98.75 82 LEU A CA 1
ATOM 613 C C . LEU A 1 82 ? -13.314 -0.075 11.525 1.00 98.75 82 LEU A C 1
ATOM 615 O O . LEU A 1 82 ? -13.725 1.083 11.489 1.00 98.75 82 LEU A O 1
ATOM 619 N N . SER A 1 83 ? -12.046 -0.379 11.794 1.00 98.81 83 SER A N 1
ATOM 620 C CA . SER A 1 83 ? -11.003 0.644 11.807 1.00 98.81 83 SER A CA 1
ATOM 621 C C . SER A 1 83 ? -10.650 1.042 10.383 1.00 98.81 83 SER A C 1
ATOM 623 O O . SER A 1 83 ? -10.525 0.179 9.516 1.00 98.81 83 SER A O 1
ATOM 625 N N . ILE A 1 84 ? -10.460 2.335 10.147 1.00 98.81 84 ILE A N 1
ATOM 626 C CA . ILE A 1 84 ? -10.045 2.876 8.853 1.00 98.81 84 ILE A CA 1
ATOM 627 C C . ILE A 1 84 ? -8.630 3.410 8.988 1.00 98.81 84 ILE A C 1
ATOM 629 O O . ILE A 1 84 ? -8.368 4.250 9.846 1.00 98.81 84 ILE A O 1
ATOM 633 N N . SER A 1 85 ? -7.728 2.927 8.137 1.00 98.81 85 SER A N 1
ATOM 634 C CA . SER A 1 85 ? -6.336 3.373 8.074 1.00 98.81 85 SER A CA 1
ATOM 635 C C . SER A 1 85 ? -6.010 3.869 6.671 1.00 98.81 85 SER A C 1
ATOM 637 O O . SER A 1 85 ? -6.060 3.103 5.708 1.00 98.81 85 SER A O 1
ATOM 639 N N . MET A 1 86 ? -5.637 5.141 6.560 1.00 98.88 86 MET A N 1
ATOM 640 C CA . MET A 1 86 ? -5.225 5.770 5.309 1.00 98.88 86 MET A CA 1
ATOM 641 C C . MET A 1 86 ? -3.744 6.175 5.413 1.00 98.88 86 MET A C 1
ATOM 643 O O . MET A 1 86 ? -3.432 7.212 6.010 1.00 98.88 86 MET A O 1
ATOM 647 N N . PRO A 1 87 ? -2.798 5.356 4.916 1.00 98.75 87 PRO A N 1
ATOM 648 C CA . PRO A 1 87 ? -1.388 5.736 4.886 1.00 98.75 87 PRO A CA 1
ATOM 649 C C . PRO A 1 87 ? -1.194 6.952 3.972 1.00 98.75 87 PRO A C 1
ATOM 651 O O . PRO A 1 87 ? -1.742 6.992 2.870 1.00 98.75 87 PRO A O 1
ATOM 654 N N . VAL A 1 88 ? -0.423 7.935 4.429 1.00 98.75 88 VAL A N 1
ATOM 655 C CA . VAL A 1 88 ? -0.141 9.186 3.710 1.00 98.75 88 VAL A CA 1
ATOM 656 C C . VAL A 1 88 ? 1.242 9.119 3.066 1.00 98.75 88 VAL A C 1
ATOM 658 O O . VAL A 1 88 ? 2.188 8.586 3.653 1.00 98.75 88 VAL A O 1
ATOM 661 N N . GLY A 1 89 ? 1.363 9.687 1.867 1.00 98.00 89 GLY A N 1
ATOM 662 C CA . GLY A 1 89 ? 2.585 9.708 1.074 1.00 98.00 89 GLY A CA 1
ATOM 663 C C . GLY A 1 89 ? 2.773 8.467 0.207 1.00 98.00 89 GLY A C 1
ATOM 664 O O . GLY A 1 89 ? 1.878 7.643 0.016 1.00 98.00 89 GLY A O 1
ATOM 665 N N . GLY A 1 90 ? 3.980 8.336 -0.342 1.00 97.81 90 GLY A N 1
ATOM 666 C CA . GLY A 1 90 ? 4.328 7.194 -1.193 1.00 97.81 90 GLY A CA 1
ATOM 667 C C . GLY A 1 90 ? 3.898 7.363 -2.646 1.00 97.81 90 GLY A C 1
ATOM 668 O O . GLY A 1 90 ? 3.504 6.382 -3.282 1.00 97.81 90 GLY A O 1
ATOM 669 N N . GLN A 1 91 ? 3.989 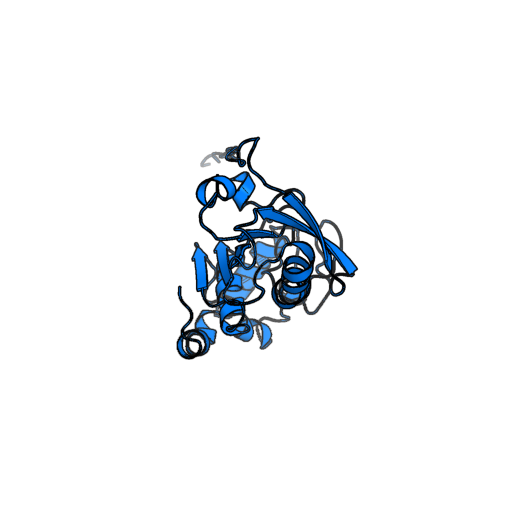8.588 -3.172 1.00 98.62 91 GLN A N 1
ATOM 670 C CA . GLN A 1 91 ? 3.790 8.879 -4.590 1.00 98.62 91 GLN A CA 1
ATOM 671 C C . GLN A 1 91 ? 4.515 7.851 -5.473 1.00 98.62 91 GLN A C 1
ATOM 673 O O . GLN A 1 91 ? 5.690 7.555 -5.266 1.00 98.62 91 GLN A O 1
ATOM 678 N N . SER A 1 92 ? 3.818 7.295 -6.466 1.00 98.50 92 SER A N 1
ATOM 679 C CA . SER A 1 92 ? 4.359 6.301 -7.406 1.00 98.50 92 SER A CA 1
ATOM 680 C C . SER A 1 92 ? 4.899 5.001 -6.790 1.00 98.50 92 SER A C 1
ATOM 682 O O . SER A 1 92 ? 5.511 4.215 -7.505 1.00 98.50 92 SER A O 1
ATOM 684 N N . SER A 1 93 ? 4.682 4.727 -5.501 1.00 98.69 93 SER A N 1
ATOM 685 C CA . SER A 1 93 ? 5.326 3.609 -4.792 1.00 98.69 93 SER A CA 1
ATOM 686 C C . SER A 1 93 ? 4.834 2.210 -5.170 1.00 98.69 93 SER A C 1
ATOM 688 O O . SER A 1 93 ? 5.514 1.230 -4.852 1.00 98.69 93 SER A O 1
ATOM 690 N N . PHE A 1 94 ? 3.637 2.106 -5.756 1.00 98.75 94 PHE A N 1
ATOM 691 C CA . PHE A 1 94 ? 2.875 0.858 -5.906 1.00 98.75 94 PHE A CA 1
ATOM 692 C C . PHE A 1 94 ? 2.680 0.092 -4.591 1.00 98.75 94 PHE A C 1
ATOM 694 O O . PHE A 1 94 ? 2.417 -1.107 -4.609 1.00 98.75 94 PHE A O 1
ATOM 701 N N . TYR A 1 95 ? 2.828 0.783 -3.453 1.00 98.81 95 TYR A N 1
ATOM 702 C CA . TYR A 1 95 ? 2.856 0.196 -2.116 1.00 98.81 95 TYR A CA 1
ATOM 703 C C . TYR A 1 95 ? 3.752 -1.056 -2.012 1.00 98.81 95 TYR A C 1
ATOM 705 O O . TYR A 1 95 ? 3.463 -1.982 -1.260 1.00 98.81 95 TYR A O 1
ATOM 713 N N . SER A 1 96 ? 4.857 -1.063 -2.766 1.00 98.81 96 SER A N 1
ATOM 714 C CA . SER A 1 96 ? 5.817 -2.166 -2.844 1.00 98.81 96 SER A CA 1
ATOM 715 C C . SER A 1 96 ? 7.098 -1.853 -2.073 1.00 98.81 96 SER A C 1
ATOM 717 O O . SER A 1 96 ? 7.439 -0.697 -1.800 1.00 98.81 96 SER A O 1
ATOM 719 N N . ASP A 1 97 ? 7.873 -2.897 -1.798 1.00 98.88 97 ASP A N 1
ATOM 720 C CA . ASP A 1 97 ? 9.276 -2.764 -1.427 1.00 98.88 97 ASP A CA 1
ATOM 721 C C . ASP A 1 97 ? 10.137 -2.598 -2.681 1.00 98.88 97 ASP A C 1
ATOM 723 O O . ASP A 1 97 ? 10.131 -3.456 -3.561 1.00 98.88 97 ASP A O 1
ATOM 727 N N . TRP A 1 98 ? 10.868 -1.487 -2.775 1.00 98.81 98 TRP A N 1
ATOM 728 C CA . TRP A 1 98 ? 11.692 -1.168 -3.944 1.00 98.81 98 TRP A CA 1
ATOM 729 C C . TRP A 1 98 ? 13.082 -1.794 -3.835 1.00 98.81 98 TRP A C 1
ATOM 731 O O . TRP A 1 98 ? 13.613 -1.961 -2.728 1.00 98.81 98 TRP A O 1
ATOM 741 N N . TYR A 1 99 ? 13.697 -2.111 -4.977 1.00 98.75 99 TYR A N 1
ATOM 742 C CA . TYR A 1 99 ? 15.081 -2.591 -5.024 1.00 98.75 99 TYR A CA 1
ATOM 743 C C . TYR A 1 99 ? 16.105 -1.500 -4.720 1.00 98.75 99 TYR A C 1
ATOM 745 O O . TYR A 1 99 ? 17.103 -1.758 -4.046 1.00 98.75 99 TYR A O 1
ATOM 753 N N . LYS A 1 100 ? 15.870 -0.287 -5.218 1.00 98.69 100 LYS A N 1
ATOM 754 C CA . LYS A 1 100 ? 16.761 0.866 -5.069 1.00 98.69 100 LYS A CA 1
ATOM 755 C C . LYS A 1 100 ? 16.033 2.022 -4.381 1.00 98.69 100 LYS A C 1
ATOM 757 O O . LYS A 1 100 ? 14.804 2.001 -4.294 1.00 98.69 100 LYS A O 1
ATOM 762 N N . PRO A 1 101 ? 16.763 3.041 -3.888 1.00 98.62 101 PRO A N 1
ATOM 763 C CA . PRO A 1 101 ? 16.132 4.263 -3.406 1.00 98.62 101 PRO A CA 1
ATOM 764 C C . PRO A 1 101 ? 15.172 4.842 -4.454 1.00 98.62 101 PRO A C 1
ATOM 766 O O . PRO A 1 101 ? 15.509 4.929 -5.635 1.00 98.62 101 PRO A O 1
ATOM 769 N N . ALA A 1 102 ? 13.988 5.258 -4.014 1.00 98.50 102 ALA A N 1
ATOM 770 C CA . ALA A 1 102 ? 13.001 5.931 -4.841 1.00 98.50 102 ALA A CA 1
ATOM 771 C C . ALA A 1 102 ? 13.448 7.379 -5.066 1.00 98.50 102 ALA A C 1
ATOM 773 O O . ALA A 1 102 ? 13.164 8.272 -4.265 1.00 98.50 102 ALA A O 1
ATOM 774 N N . CYS A 1 103 ? 14.212 7.589 -6.136 1.00 98.31 103 CYS A N 1
ATOM 775 C CA . CYS A 1 103 ? 14.728 8.891 -6.537 1.00 98.31 103 CYS A CA 1
ATOM 776 C C . CYS A 1 103 ? 13.832 9.529 -7.602 1.00 98.31 103 CYS A C 1
ATOM 778 O O . CYS A 1 103 ? 13.651 8.969 -8.682 1.00 98.31 103 CYS A O 1
ATOM 780 N N . GLY A 1 104 ? 13.318 10.719 -7.299 1.00 96.94 104 GLY A N 1
ATOM 781 C CA . GLY A 1 104 ? 12.506 11.534 -8.197 1.00 96.94 104 GLY A CA 1
ATOM 782 C C . GLY A 1 104 ? 12.933 13.004 -8.184 1.00 96.94 104 GLY A C 1
ATOM 783 O O . GLY A 1 104 ? 14.023 13.359 -7.733 1.00 96.94 104 GLY A O 1
ATOM 784 N N . LYS A 1 105 ? 12.053 13.885 -8.663 1.00 96.44 105 LYS A N 1
ATOM 785 C CA . LYS A 1 105 ? 12.280 15.339 -8.762 1.00 96.44 105 LYS A CA 1
ATOM 786 C C . LYS A 1 105 ? 12.550 15.997 -7.404 1.00 96.44 105 LYS A C 1
ATOM 788 O O . LYS A 1 105 ? 13.296 16.967 -7.349 1.00 96.44 105 LYS A O 1
ATOM 793 N N . ALA A 1 106 ? 11.962 15.472 -6.328 1.00 95.25 106 ALA A N 1
ATOM 794 C CA . ALA A 1 106 ? 12.095 16.001 -4.968 1.00 95.25 106 ALA A CA 1
ATOM 795 C C . ALA A 1 106 ? 13.288 15.415 -4.181 1.00 95.25 106 ALA A C 1
ATOM 797 O O . ALA A 1 106 ? 13.468 15.736 -3.009 1.00 95.25 106 ALA A O 1
ATOM 798 N N . GLY A 1 107 ? 14.105 14.559 -4.804 1.00 97.12 107 GLY A N 1
ATOM 799 C CA . GLY A 1 107 ? 15.204 13.847 -4.152 1.00 97.12 107 GLY A CA 1
ATOM 800 C C . GLY A 1 107 ? 14.940 12.348 -4.022 1.00 97.12 107 GLY A C 1
ATOM 801 O O . GLY A 1 107 ? 14.089 11.789 -4.715 1.00 97.12 107 GLY A O 1
ATOM 802 N N . CYS A 1 108 ? 15.707 11.687 -3.155 1.00 98.00 108 CYS A N 1
ATOM 803 C CA . CYS A 1 108 ? 15.642 10.243 -2.943 1.00 98.00 108 CYS A CA 1
ATOM 804 C C . CYS A 1 108 ? 15.068 9.906 -1.569 1.00 98.00 108 CYS A C 1
ATOM 806 O O . CYS A 1 108 ? 15.450 10.501 -0.563 1.00 98.00 108 CYS A O 1
ATOM 808 N N . THR A 1 109 ? 14.205 8.897 -1.517 1.00 97.62 109 THR A N 1
ATOM 809 C CA . THR A 1 109 ? 13.689 8.325 -0.270 1.00 97.62 109 THR A CA 1
ATOM 810 C C . THR A 1 109 ? 13.686 6.800 -0.354 1.00 97.62 109 THR A C 1
ATOM 812 O O . THR A 1 109 ? 13.703 6.227 -1.442 1.00 97.62 109 THR A O 1
ATOM 815 N N . THR A 1 110 ? 13.688 6.115 0.785 1.00 98.69 110 THR A N 1
ATOM 816 C CA . THR A 1 110 ? 13.572 4.654 0.817 1.00 98.69 110 THR A CA 1
ATOM 817 C C . THR A 1 110 ? 12.101 4.265 0.771 1.00 98.69 110 THR A C 1
ATOM 819 O O . THR A 1 110 ? 11.326 4.719 1.610 1.00 98.69 110 THR A O 1
ATOM 822 N N . TYR A 1 111 ? 11.720 3.410 -0.181 1.00 98.81 111 TYR A N 1
ATOM 823 C CA . TYR A 1 111 ? 10.379 2.828 -0.264 1.00 98.81 111 TYR A CA 1
ATOM 824 C C . TYR A 1 111 ? 10.406 1.351 0.116 1.00 98.81 111 TYR A C 1
ATOM 826 O O . TYR A 1 111 ? 10.947 0.507 -0.602 1.00 98.81 111 TYR A O 1
ATOM 834 N N . LYS A 1 112 ? 9.807 1.069 1.275 1.00 98.88 112 LYS A N 1
ATOM 835 C CA . LYS A 1 112 ? 9.547 -0.264 1.825 1.00 98.88 112 LYS A CA 1
ATOM 836 C C . LYS A 1 112 ? 8.101 -0.345 2.314 1.00 98.88 112 LYS A C 1
ATOM 838 O O . LYS A 1 112 ? 7.822 -0.587 3.487 1.00 98.88 112 LYS A O 1
ATOM 843 N N . TRP A 1 113 ? 7.185 -0.008 1.408 1.00 98.94 113 TRP A N 1
ATOM 844 C CA . TRP A 1 113 ? 5.769 0.148 1.726 1.00 98.94 113 TRP A CA 1
ATOM 845 C C . TRP A 1 113 ? 5.078 -1.176 2.007 1.00 98.94 113 TRP A C 1
ATOM 847 O O . TRP A 1 113 ? 4.194 -1.212 2.857 1.00 98.94 113 TRP A O 1
ATOM 857 N N . GLU A 1 114 ? 5.494 -2.262 1.358 1.00 98.94 114 GLU A N 1
ATOM 858 C CA . GLU A 1 114 ? 4.924 -3.567 1.657 1.00 98.94 114 GLU A CA 1
ATOM 859 C C . GLU A 1 114 ? 5.340 -4.001 3.059 1.00 98.94 114 GLU A C 1
ATOM 861 O O . GLU A 1 114 ? 4.483 -4.391 3.849 1.00 98.94 114 GLU A O 1
ATOM 866 N N . THR A 1 115 ? 6.619 -3.848 3.417 1.00 98.94 115 THR A N 1
ATOM 867 C CA . THR A 1 115 ? 7.091 -4.093 4.788 1.00 98.94 115 THR A CA 1
ATOM 868 C C . THR A 1 115 ? 6.318 -3.245 5.804 1.00 98.94 115 THR A C 1
ATOM 870 O O . THR A 1 115 ? 5.828 -3.773 6.804 1.00 98.94 115 THR A O 1
ATOM 873 N N . PHE A 1 116 ? 6.131 -1.951 5.536 1.00 98.94 116 PHE A N 1
ATOM 874 C CA . PHE A 1 116 ? 5.375 -1.079 6.433 1.00 98.94 116 PHE A CA 1
ATOM 875 C C . PHE A 1 116 ? 3.920 -1.531 6.609 1.00 98.94 116 PHE A C 1
ATOM 877 O O . PHE A 1 116 ? 3.453 -1.682 7.736 1.00 98.94 116 PHE A O 1
ATOM 884 N N . LEU A 1 117 ? 3.209 -1.797 5.512 1.00 98.88 117 LEU A N 1
ATOM 885 C CA . LEU A 1 117 ? 1.791 -2.167 5.542 1.00 98.88 117 LEU A CA 1
ATOM 886 C C . LEU A 1 117 ? 1.539 -3.572 6.091 1.00 98.88 117 LEU A C 1
ATOM 888 O O . LEU A 1 117 ? 0.442 -3.842 6.579 1.00 98.88 117 LEU A O 1
ATOM 892 N N . THR A 1 118 ? 2.521 -4.469 6.006 1.00 98.88 118 THR A N 1
ATOM 893 C CA . THR A 1 118 ? 2.342 -5.883 6.372 1.00 98.88 118 THR A CA 1
ATOM 894 C C . THR A 1 118 ? 2.924 -6.244 7.731 1.00 98.88 118 THR A C 1
ATOM 896 O O . THR A 1 118 ? 2.524 -7.236 8.333 1.00 98.88 118 THR A O 1
ATOM 899 N N . GLN A 1 119 ? 3.850 -5.433 8.245 1.00 98.81 119 GLN A N 1
ATOM 900 C CA . GLN A 1 119 ? 4.567 -5.739 9.481 1.00 98.81 119 GLN A CA 1
ATOM 901 C C . GLN A 1 119 ? 4.547 -4.557 10.445 1.00 98.81 119 GLN A C 1
ATOM 903 O O . GLN A 1 119 ? 4.015 -4.673 11.548 1.00 98.81 119 GLN A O 1
ATOM 908 N N . GLU A 1 120 ? 5.088 -3.410 10.036 1.00 98.88 120 GLU A N 1
ATOM 909 C CA . GLU A 1 120 ? 5.359 -2.304 10.962 1.00 98.88 120 GLU A CA 1
ATOM 910 C C . GLU A 1 120 ? 4.069 -1.628 11.444 1.00 98.88 120 GLU A C 1
ATOM 912 O O . GLU A 1 120 ? 3.813 -1.534 12.646 1.00 98.88 120 GLU A O 1
ATOM 917 N N . ALA A 1 121 ? 3.217 -1.204 10.511 1.00 98.75 121 ALA A N 1
ATOM 918 C CA . ALA A 1 121 ? 1.990 -0.490 10.825 1.00 98.75 121 ALA A CA 1
ATOM 919 C C . ALA A 1 121 ? 0.933 -1.374 11.513 1.00 98.75 121 ALA A C 1
ATOM 921 O O . ALA A 1 121 ? 0.378 -0.926 12.518 1.00 98.75 121 ALA A O 1
ATOM 922 N N . PRO A 1 122 ? 0.670 -2.628 11.086 1.00 98.75 122 PRO A N 1
ATOM 923 C CA . PRO A 1 122 ? -0.246 -3.516 11.806 1.00 98.75 122 PRO A CA 1
ATOM 924 C C . PRO A 1 122 ? 0.203 -3.800 13.241 1.00 98.75 122 PRO A C 1
ATOM 926 O O . PRO A 1 122 ? -0.624 -3.782 14.154 1.00 98.75 122 PRO A O 1
ATOM 929 N N . ALA A 1 123 ? 1.505 -4.019 13.463 1.00 98.75 123 ALA A N 1
ATOM 930 C CA . ALA A 1 123 ? 2.044 -4.231 14.804 1.00 98.75 123 ALA A CA 1
ATOM 931 C C . ALA A 1 123 ? 1.868 -2.982 15.677 1.00 98.75 123 ALA A C 1
ATOM 933 O O . ALA A 1 123 ? 1.402 -3.078 16.815 1.00 98.75 123 ALA A O 1
ATOM 934 N N . TRP A 1 124 ? 2.175 -1.802 15.131 1.00 98.81 124 TRP A N 1
ATOM 935 C CA . TRP A 1 124 ? 2.011 -0.541 15.845 1.00 98.81 124 TRP A CA 1
ATOM 936 C C . TRP A 1 124 ? 0.541 -0.256 16.177 1.00 98.81 124 TRP A C 1
ATOM 938 O O . TRP A 1 124 ? 0.226 0.079 17.319 1.00 98.81 124 TRP A O 1
ATOM 948 N N . LEU A 1 125 ? -0.372 -0.426 15.216 1.00 98.81 125 LEU A N 1
ATOM 949 C CA . LEU A 1 125 ? -1.808 -0.212 15.414 1.00 98.81 125 LEU A CA 1
ATOM 950 C C . LEU A 1 125 ? -2.400 -1.216 16.410 1.00 98.81 125 LEU A C 1
ATOM 952 O O . LEU A 1 125 ? -3.237 -0.846 17.231 1.00 98.81 125 LEU A O 1
ATOM 956 N N . SER A 1 126 ? -1.944 -2.467 16.405 1.00 98.69 126 SER A N 1
ATOM 957 C CA . SER A 1 126 ? -2.370 -3.453 17.398 1.00 98.69 126 SER A CA 1
ATOM 958 C C . SER A 1 126 ? -1.914 -3.067 18.809 1.00 98.69 126 SER A C 1
ATOM 960 O O . SER A 1 126 ? -2.737 -3.011 19.722 1.00 98.69 126 SER A O 1
ATOM 962 N N . ALA A 1 127 ? -0.641 -2.699 18.977 1.00 98.62 127 ALA A N 1
ATOM 963 C CA . ALA A 1 127 ? -0.083 -2.333 20.279 1.00 98.62 127 ALA A CA 1
ATOM 964 C C . ALA A 1 127 ? -0.651 -1.021 20.850 1.00 98.62 127 ALA A C 1
ATOM 966 O O . ALA A 1 127 ? -0.867 -0.921 22.055 1.00 98.62 127 ALA A O 1
ATOM 967 N N . ASN A 1 128 ? -0.894 -0.016 20.002 1.00 98.69 128 ASN A N 1
ATOM 968 C CA . ASN A 1 128 ? -1.233 1.341 20.452 1.00 98.69 128 ASN A CA 1
ATOM 969 C C . ASN A 1 128 ? -2.715 1.693 20.292 1.00 98.69 128 ASN A C 1
ATOM 971 O O . ASN A 1 128 ? -3.211 2.582 20.982 1.00 98.69 128 ASN A O 1
ATOM 975 N N . LYS A 1 129 ? -3.423 1.028 19.373 1.00 98.56 129 LYS A N 1
ATOM 976 C CA . LYS A 1 129 ? -4.819 1.326 19.010 1.00 98.56 129 LYS A CA 1
ATOM 977 C C . LYS A 1 129 ? -5.751 0.122 19.131 1.00 98.56 129 LYS A C 1
ATOM 979 O O . LYS A 1 129 ? -6.936 0.253 18.848 1.00 98.56 129 LYS A O 1
ATOM 984 N N . GLN A 1 130 ? -5.237 -1.027 19.584 1.00 98.38 130 GLN A N 1
ATOM 985 C CA . GLN A 1 130 ? -5.988 -2.276 19.749 1.00 98.38 130 GLN A CA 1
ATOM 986 C C . GLN A 1 130 ? -6.652 -2.755 18.450 1.00 98.38 130 GLN A C 1
ATOM 988 O O . GLN A 1 130 ? -7.661 -3.453 18.488 1.00 98.38 130 GLN A O 1
ATOM 993 N N . VAL A 1 131 ? -6.095 -2.394 17.293 1.00 98.75 131 VAL A N 1
ATOM 994 C CA . VAL A 1 131 ? -6.585 -2.864 15.993 1.00 98.75 131 VAL A CA 1
ATOM 995 C C . VAL A 1 131 ? -6.195 -4.329 15.810 1.00 98.75 131 VAL A C 1
ATOM 997 O O . VAL A 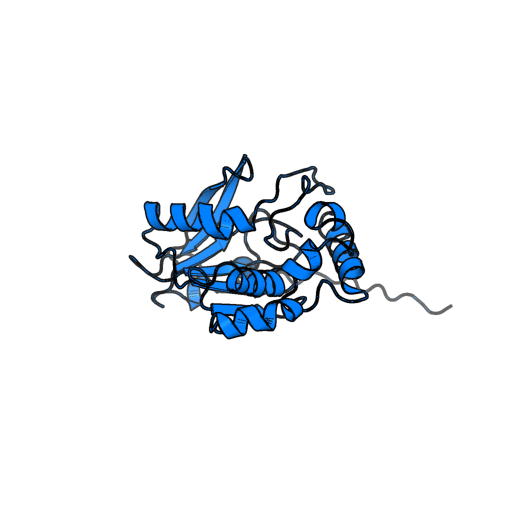1 131 ? -5.082 -4.738 16.154 1.00 98.75 131 VAL A O 1
ATOM 1000 N N . LYS A 1 132 ? -7.098 -5.141 15.259 1.00 98.44 132 LYS A N 1
ATOM 1001 C CA . LYS A 1 132 ? -6.794 -6.540 14.952 1.00 98.44 132 LYS A CA 1
ATOM 1002 C C . LYS A 1 132 ? -5.791 -6.603 13.786 1.00 98.44 132 LYS A C 1
ATOM 1004 O O . LYS A 1 132 ? -6.104 -6.096 12.709 1.00 98.44 132 LYS A O 1
ATOM 1009 N N . PRO A 1 133 ? -4.614 -7.242 13.942 1.00 98.00 133 PRO A N 1
ATOM 1010 C CA . PRO A 1 133 ? -3.578 -7.245 12.903 1.00 98.00 133 PRO A CA 1
ATOM 1011 C C . PRO A 1 133 ? -3.881 -8.197 11.733 1.00 98.00 133 PRO A C 1
ATOM 1013 O O . PRO A 1 133 ? -3.167 -8.188 10.737 1.00 98.00 133 PRO A O 1
ATOM 1016 N N . THR A 1 134 ? -4.919 -9.031 11.840 1.00 98.50 134 THR A N 1
ATOM 1017 C CA . THR A 1 134 ? -5.321 -10.026 10.834 1.00 98.50 134 THR A CA 1
ATOM 1018 C C . THR A 1 134 ? -6.764 -9.824 10.383 1.00 98.50 134 THR A C 1
ATOM 1020 O O . THR A 1 134 ? -7.533 -9.115 11.031 1.00 98.50 134 THR A O 1
ATOM 1023 N N . GLY A 1 135 ? -7.164 -10.448 9.272 1.00 98.38 135 GLY A N 1
ATOM 1024 C CA . GLY A 1 135 ? -8.542 -10.354 8.774 1.00 98.38 135 GLY A CA 1
ATOM 1025 C C . GLY A 1 135 ? -8.965 -8.936 8.372 1.00 98.38 135 GLY A C 1
ATOM 1026 O O . GLY A 1 135 ? -10.116 -8.559 8.579 1.00 98.38 135 GLY A O 1
ATOM 1027 N N . SER A 1 136 ? -8.017 -8.155 7.862 1.00 98.75 136 SER A N 1
ATOM 1028 C CA . SER A 1 136 ? -8.189 -6.812 7.312 1.00 98.75 136 SER A CA 1
ATOM 1029 C C . SER A 1 136 ? -8.642 -6.846 5.847 1.00 98.75 136 SER A C 1
ATOM 1031 O O . SER A 1 136 ? -8.552 -7.874 5.168 1.00 98.75 136 SER A O 1
ATOM 1033 N N . ALA A 1 137 ? -9.078 -5.689 5.354 1.00 98.88 137 ALA A N 1
ATOM 1034 C CA . ALA A 1 137 ? -9.295 -5.408 3.941 1.00 98.88 137 ALA A CA 1
ATOM 1035 C C . ALA A 1 137 ? -8.228 -4.438 3.412 1.00 98.88 137 ALA A C 1
ATOM 1037 O O . ALA A 1 137 ? -7.845 -3.508 4.121 1.00 98.88 137 ALA A O 1
ATOM 1038 N N . ALA A 1 138 ? -7.776 -4.622 2.171 1.00 98.88 138 ALA A N 1
ATOM 1039 C CA . ALA A 1 138 ? -7.023 -3.612 1.423 1.00 98.88 138 ALA A CA 1
ATOM 1040 C C . ALA A 1 138 ? -7.874 -3.110 0.259 1.00 98.88 138 ALA A C 1
ATOM 1042 O O . ALA A 1 138 ? -8.327 -3.905 -0.553 1.00 98.88 138 ALA A O 1
ATOM 1043 N N . ILE A 1 139 ? -8.104 -1.807 0.156 1.00 98.88 139 ILE A N 1
ATOM 1044 C CA . ILE A 1 139 ? -8.870 -1.209 -0.938 1.00 98.88 139 ILE A CA 1
ATOM 1045 C C . ILE A 1 139 ? -8.003 -0.130 -1.561 1.00 98.88 139 ILE A C 1
ATOM 1047 O O . ILE A 1 139 ? -7.613 0.821 -0.890 1.00 98.88 139 ILE A O 1
ATOM 1051 N N . GLY A 1 140 ? -7.683 -0.285 -2.840 1.00 98.69 140 GLY A N 1
ATOM 1052 C CA . GLY A 1 140 ? -6.820 0.639 -3.559 1.00 98.69 140 GLY A CA 1
ATOM 1053 C C . GLY A 1 140 ? -7.419 1.083 -4.881 1.00 98.69 140 GLY A C 1
ATOM 1054 O O . GLY A 1 140 ? -8.150 0.335 -5.536 1.00 98.69 140 GLY A O 1
ATOM 1055 N N . LEU A 1 141 ? -7.078 2.306 -5.285 1.00 98.06 141 LEU A N 1
ATOM 1056 C CA . LEU A 1 141 ? -7.479 2.873 -6.568 1.00 98.06 141 LEU A CA 1
ATOM 1057 C C . LEU A 1 141 ? -6.272 3.146 -7.467 1.00 98.06 141 LEU A C 1
ATOM 1059 O O . LEU A 1 141 ? -5.183 3.463 -6.987 1.00 98.06 141 LEU A O 1
ATOM 1063 N N . SER A 1 142 ? -6.461 3.055 -8.786 1.00 97.94 142 SER A N 1
ATOM 1064 C CA . SER A 1 142 ? -5.398 3.308 -9.769 1.00 97.94 142 SER A CA 1
ATOM 1065 C C . SER A 1 142 ? -4.153 2.448 -9.476 1.00 97.94 142 SER A C 1
ATOM 1067 O O . SER A 1 142 ? -4.252 1.223 -9.408 1.00 97.94 142 SER A O 1
ATOM 1069 N N . MET A 1 143 ? -2.993 3.066 -9.247 1.00 97.88 143 MET A N 1
ATOM 1070 C CA . MET A 1 143 ? -1.758 2.410 -8.810 1.00 97.88 143 MET A CA 1
ATOM 1071 C C . MET A 1 143 ? -1.988 1.392 -7.682 1.00 97.88 143 MET A C 1
ATOM 1073 O O . MET A 1 143 ? -1.449 0.289 -7.724 1.00 97.88 143 MET A O 1
ATOM 1077 N N . ALA A 1 144 ? -2.792 1.735 -6.677 1.00 98.56 144 ALA A N 1
ATOM 1078 C CA . ALA A 1 144 ? -2.982 0.875 -5.521 1.00 98.56 144 ALA A CA 1
ATOM 1079 C C . ALA A 1 144 ? -4.005 -0.242 -5.722 1.00 98.56 144 ALA A C 1
ATOM 1081 O O . ALA A 1 144 ? -4.068 -1.146 -4.892 1.00 98.56 144 ALA A O 1
ATOM 1082 N N . GLY A 1 145 ? -4.784 -0.227 -6.808 1.00 98.38 145 GLY A N 1
ATOM 1083 C CA . GLY A 1 145 ? -5.706 -1.325 -7.102 1.00 98.38 145 GLY A CA 1
ATOM 1084 C C . GLY A 1 145 ? -4.956 -2.642 -7.310 1.00 98.38 145 GLY A C 1
ATOM 1085 O O . GLY A 1 145 ? -5.321 -3.670 -6.742 1.00 98.38 145 GLY A O 1
ATOM 1086 N N . SER A 1 146 ? -3.831 -2.599 -8.031 1.00 97.94 146 SER A N 1
ATOM 1087 C CA . SER A 1 146 ? -2.957 -3.766 -8.163 1.00 97.94 146 SER A CA 1
ATOM 1088 C C . SER A 1 146 ? -2.260 -4.116 -6.852 1.00 97.94 146 SER A C 1
ATOM 1090 O O . SER A 1 146 ? -2.161 -5.290 -6.508 1.00 97.94 146 SER A O 1
ATOM 1092 N N . ALA A 1 147 ? -1.833 -3.109 -6.086 1.00 98.62 147 ALA A N 1
ATOM 1093 C CA . ALA A 1 147 ? -1.188 -3.321 -4.796 1.00 98.62 147 ALA A CA 1
ATOM 1094 C C . ALA A 1 147 ? -2.103 -4.037 -3.791 1.00 98.62 147 ALA A C 1
ATOM 1096 O O . ALA A 1 147 ? -1.662 -4.978 -3.141 1.00 98.62 147 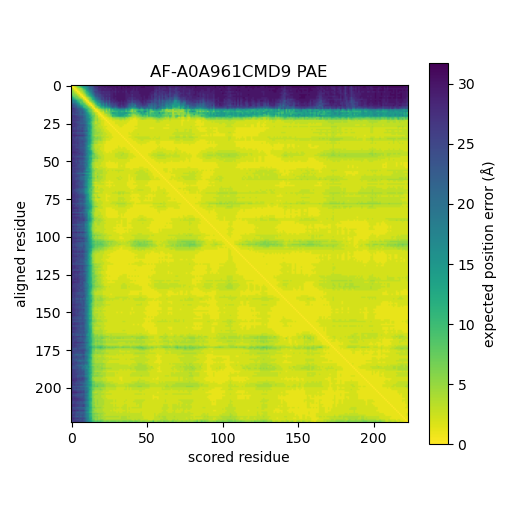ALA A O 1
ATOM 1097 N N . ALA A 1 148 ? -3.381 -3.655 -3.702 1.00 98.88 148 ALA A N 1
ATOM 1098 C CA . ALA A 1 148 ? -4.354 -4.284 -2.809 1.00 98.88 148 ALA A CA 1
ATOM 1099 C C . ALA A 1 148 ? -4.498 -5.792 -3.080 1.00 98.88 148 ALA A C 1
ATOM 1101 O O . ALA A 1 148 ? -4.468 -6.603 -2.153 1.00 98.88 148 ALA A O 1
ATOM 1102 N N . LEU A 1 149 ? -4.590 -6.176 -4.357 1.00 98.88 149 LEU A N 1
ATOM 1103 C CA . LEU A 1 149 ? -4.667 -7.580 -4.763 1.00 98.88 149 LEU A CA 1
ATOM 1104 C C . LEU A 1 149 ? -3.357 -8.324 -4.481 1.00 98.88 149 LEU A C 1
ATOM 1106 O O . LEU A 1 149 ? -3.379 -9.431 -3.949 1.00 98.88 149 LEU A O 1
ATOM 1110 N N . THR A 1 150 ? -2.210 -7.713 -4.779 1.00 98.69 150 THR A N 1
ATOM 1111 C CA . THR A 1 150 ? -0.894 -8.304 -4.503 1.00 98.69 150 THR A CA 1
ATOM 1112 C C . THR A 1 150 ? -0.670 -8.512 -3.001 1.00 98.69 150 THR A C 1
ATOM 1114 O O . THR A 1 150 ? -0.207 -9.578 -2.595 1.00 98.69 150 THR A O 1
ATOM 1117 N N . LEU A 1 151 ? -1.065 -7.554 -2.158 1.00 98.88 151 LEU A N 1
ATOM 1118 C CA . LEU A 1 151 ? -1.006 -7.685 -0.700 1.00 98.88 151 LEU A CA 1
ATOM 1119 C C . LEU A 1 151 ? -1.823 -8.889 -0.216 1.00 98.88 151 LEU A C 1
ATOM 1121 O O . LEU A 1 151 ? -1.316 -9.693 0.561 1.00 98.88 151 LEU A O 1
ATOM 1125 N N . ALA A 1 152 ? -3.043 -9.081 -0.721 1.00 98.88 152 ALA A N 1
ATOM 1126 C CA . ALA A 1 152 ? -3.864 -10.240 -0.363 1.00 98.88 152 ALA A CA 1
ATOM 1127 C C . ALA A 1 152 ? -3.350 -11.574 -0.928 1.00 98.88 152 ALA A C 1
ATOM 1129 O O . ALA A 1 152 ? -3.496 -12.618 -0.288 1.00 98.88 152 ALA A O 1
ATOM 1130 N N . ALA A 1 153 ? -2.699 -11.563 -2.093 1.00 98.81 153 ALA A N 1
ATOM 1131 C CA . ALA A 1 153 ? -2.076 -12.758 -2.655 1.00 98.81 153 ALA A CA 1
ATOM 1132 C C . ALA A 1 153 ? -0.912 -13.272 -1.784 1.00 98.81 153 ALA A C 1
ATOM 1134 O O . ALA A 1 153 ? -0.750 -14.487 -1.614 1.00 98.81 153 ALA A O 1
ATOM 1135 N N . TRP A 1 154 ? -0.108 -12.358 -1.230 1.00 98.81 154 TRP A N 1
ATOM 1136 C CA . TRP A 1 154 ? 1.118 -12.687 -0.494 1.00 98.81 154 TRP A CA 1
ATOM 1137 C C . TRP A 1 154 ? 0.966 -12.686 1.031 1.00 98.81 154 TRP A C 1
ATOM 1139 O O . TRP A 1 154 ? 1.730 -13.378 1.701 1.00 98.81 154 TRP A O 1
ATOM 1149 N N . HIS A 1 155 ? -0.050 -12.010 1.574 1.00 98.81 155 HIS A N 1
ATOM 1150 C CA . HIS A 1 155 ? -0.302 -11.895 3.017 1.00 98.81 155 HIS A CA 1
ATOM 1151 C C . HIS A 1 155 ? -1.755 -12.268 3.379 1.00 98.81 155 HIS A C 1
ATOM 1153 O O . HIS A 1 155 ? -2.477 -11.465 3.975 1.00 98.81 155 HIS A O 1
ATOM 1159 N N . PRO A 1 156 ? -2.221 -13.490 3.051 1.00 98.62 156 PRO A N 1
ATOM 1160 C CA . PRO A 1 156 ? -3.645 -13.847 3.110 1.00 98.62 156 PRO A CA 1
ATOM 1161 C C . PRO A 1 156 ? -4.239 -13.912 4.519 1.00 98.62 156 PRO A C 1
ATOM 1163 O O . PRO A 1 156 ? -5.442 -13.744 4.692 1.00 98.62 156 PRO A O 1
ATOM 1166 N N . ALA A 1 157 ? -3.417 -14.141 5.548 1.00 98.38 157 ALA A N 1
ATOM 1167 C CA . ALA A 1 157 ? -3.882 -14.074 6.935 1.00 98.38 157 ALA A CA 1
ATOM 1168 C C . ALA A 1 157 ? -4.206 -12.629 7.352 1.00 98.38 157 ALA A C 1
ATOM 1170 O O . ALA A 1 157 ? -5.113 -12.385 8.153 1.00 98.38 157 ALA A O 1
ATOM 1171 N N . GLN A 1 158 ? -3.461 -11.667 6.804 1.00 98.81 158 GLN A N 1
ATOM 1172 C CA . GLN A 1 158 ? -3.668 -10.256 7.070 1.00 98.81 158 GLN A CA 1
ATOM 1173 C C . GLN A 1 158 ? -4.791 -9.689 6.210 1.00 98.81 158 GLN A C 1
ATOM 1175 O O . GLN A 1 158 ? -5.700 -9.085 6.766 1.00 98.81 158 GLN A O 1
ATOM 1180 N N . PHE A 1 159 ? -4.754 -9.894 4.894 1.00 98.81 159 PHE A N 1
ATOM 1181 C CA . PHE A 1 159 ? -5.718 -9.324 3.954 1.00 98.81 159 PHE A CA 1
ATOM 1182 C C . PHE A 1 159 ? -6.624 -10.411 3.383 1.00 98.81 159 PHE A C 1
ATOM 1184 O O . PHE A 1 159 ? -6.304 -11.068 2.394 1.00 98.81 159 PHE A O 1
ATOM 1191 N N . ILE A 1 160 ? -7.783 -10.583 4.016 1.00 98.75 160 ILE A N 1
ATOM 1192 C CA . ILE A 1 160 ? -8.803 -11.548 3.577 1.00 98.75 160 ILE A CA 1
ATOM 1193 C C . ILE A 1 160 ? -9.737 -10.958 2.512 1.00 98.75 160 ILE A C 1
ATOM 1195 O O . ILE A 1 160 ? -10.458 -11.698 1.842 1.00 98.75 160 ILE A O 1
ATOM 1199 N N . TYR A 1 161 ? -9.728 -9.630 2.375 1.00 98.88 161 TYR A N 1
ATOM 1200 C CA . TYR A 1 161 ? -10.510 -8.869 1.409 1.00 98.88 161 TYR A CA 1
ATOM 1201 C C . TYR A 1 161 ? -9.590 -7.915 0.637 1.00 98.88 161 TYR A C 1
ATOM 1203 O O . TYR A 1 161 ? -8.762 -7.235 1.249 1.00 98.88 161 TYR A O 1
ATOM 1211 N N . ALA A 1 162 ? -9.760 -7.823 -0.682 1.00 98.88 162 ALA A N 1
ATOM 1212 C CA . ALA A 1 162 ? -9.052 -6.867 -1.524 1.00 98.88 162 ALA A CA 1
ATOM 1213 C C . ALA A 1 162 ? -9.975 -6.188 -2.549 1.00 98.88 162 ALA A C 1
ATOM 1215 O O . ALA A 1 162 ? -10.516 -6.844 -3.427 1.00 98.88 162 ALA A O 1
ATOM 1216 N N . GLY A 1 163 ? -10.103 -4.862 -2.486 1.00 98.75 163 GLY A N 1
ATOM 1217 C CA . GLY A 1 163 ? -10.820 -4.058 -3.475 1.00 98.75 163 GLY A CA 1
ATOM 1218 C C . GLY A 1 163 ? -9.858 -3.360 -4.437 1.00 98.75 163 GLY A C 1
ATOM 1219 O O . GLY A 1 163 ? -8.954 -2.648 -4.002 1.00 98.75 163 GLY A O 1
ATOM 1220 N N . SER A 1 164 ? -10.071 -3.518 -5.745 1.00 98.62 164 SER A N 1
ATOM 1221 C CA . SER A 1 164 ? -9.305 -2.813 -6.782 1.00 98.62 164 SER A CA 1
ATOM 1222 C C . SER A 1 164 ? -10.213 -1.922 -7.622 1.00 98.62 164 SER A C 1
ATOM 1224 O O . SER A 1 164 ? -11.012 -2.410 -8.421 1.00 98.62 164 SER A O 1
ATOM 1226 N N . MET A 1 165 ? -10.046 -0.607 -7.497 1.00 98.06 165 MET A N 1
ATOM 1227 C CA . MET A 1 165 ? -10.826 0.391 -8.230 1.00 98.06 165 MET A CA 1
ATOM 1228 C C . MET A 1 165 ? -9.987 0.997 -9.356 1.00 98.06 165 MET A C 1
ATOM 1230 O O . MET A 1 165 ? -9.055 1.763 -9.120 1.00 98.06 165 MET A O 1
ATOM 1234 N N . SER A 1 166 ? -10.308 0.645 -10.603 1.00 97.56 166 SER A N 1
ATOM 1235 C CA . SER A 1 166 ? -9.582 1.130 -11.791 1.00 97.56 166 SER A CA 1
ATOM 1236 C C . SER A 1 166 ? -8.071 0.831 -11.750 1.00 97.56 166 SER A C 1
ATOM 1238 O O . SER A 1 166 ? -7.254 1.671 -12.127 1.00 97.56 166 SER A O 1
ATOM 1240 N N . GLY A 1 167 ? -7.699 -0.349 -11.240 1.00 95.38 167 GLY A N 1
ATOM 1241 C CA . GLY A 1 167 ? -6.309 -0.759 -11.042 1.00 95.38 167 GLY A CA 1
ATOM 1242 C C . GLY A 1 167 ? -5.591 -1.263 -12.296 1.00 95.38 167 GLY A C 1
ATOM 1243 O O . GLY A 1 167 ? -6.217 -1.746 -13.240 1.00 95.38 167 GLY A O 1
ATOM 1244 N N . PHE A 1 168 ? -4.257 -1.204 -12.288 1.00 94.12 168 PHE A N 1
ATOM 1245 C CA . PHE A 1 168 ? -3.418 -1.811 -13.331 1.00 94.12 168 PHE A CA 1
ATOM 1246 C C . PHE A 1 168 ? -3.287 -3.319 -13.081 1.00 94.12 168 PHE A C 1
ATOM 1248 O O . PHE A 1 168 ? -2.382 -3.758 -12.386 1.00 94.12 168 PHE A O 1
ATOM 1255 N N . LEU A 1 169 ? -4.214 -4.125 -13.600 1.00 97.44 169 LEU A N 1
ATOM 1256 C CA . LEU A 1 169 ? -4.341 -5.534 -13.191 1.00 97.44 169 LEU A CA 1
ATOM 1257 C C . LEU A 1 169 ? -3.398 -6.527 -13.882 1.00 97.44 169 LEU A C 1
ATOM 1259 O O . LEU A 1 169 ? -3.398 -7.688 -13.494 1.00 97.44 169 LEU A O 1
ATOM 1263 N N . ASN A 1 170 ? -2.620 -6.095 -14.876 1.00 97.44 170 ASN A N 1
ATOM 1264 C CA . ASN A 1 170 ? -1.671 -6.948 -15.605 1.00 97.44 170 ASN A CA 1
ATOM 1265 C C . ASN A 1 170 ? -0.327 -6.219 -15.851 1.00 97.44 170 ASN A C 1
ATOM 1267 O O . ASN A 1 170 ? 0.079 -6.049 -17.004 1.00 97.44 170 ASN A O 1
ATOM 1271 N N . PRO A 1 171 ? 0.314 -5.659 -14.800 1.00 96.19 171 PRO A N 1
ATOM 1272 C CA . PRO A 1 171 ? 1.434 -4.724 -14.917 1.00 96.19 171 PRO A CA 1
ATOM 1273 C C . PRO A 1 171 ? 2.687 -5.304 -15.585 1.00 96.19 171 PRO A C 1
ATOM 1275 O O . PRO A 1 171 ? 3.526 -4.526 -16.036 1.00 96.19 171 PRO A O 1
ATOM 1278 N N . SER A 1 172 ? 2.839 -6.629 -15.640 1.00 97.75 172 SER A N 1
ATOM 1279 C CA . SER A 1 172 ? 4.008 -7.298 -16.221 1.00 97.75 172 SER A CA 1
ATOM 1280 C C . SER A 1 172 ? 3.896 -7.555 -17.727 1.00 97.75 172 SER A C 1
ATOM 1282 O O . SER A 1 172 ? 4.902 -7.840 -18.375 1.00 97.75 172 SER A O 1
ATOM 1284 N N . GLU A 1 173 ? 2.699 -7.422 -18.303 1.00 97.25 173 GLU A N 1
ATOM 1285 C CA . GLU A 1 173 ? 2.415 -7.879 -19.663 1.00 97.25 173 GLU A CA 1
ATOM 1286 C C . GLU A 1 173 ? 2.602 -6.785 -20.726 1.00 97.25 173 GLU A C 1
ATOM 1288 O O . GLU A 1 173 ? 2.130 -5.652 -20.593 1.00 97.25 173 GLU A O 1
ATOM 1293 N N . GLY A 1 174 ? 3.222 -7.147 -21.851 1.00 96.12 174 GLY A N 1
ATOM 1294 C CA . GLY A 1 174 ? 3.296 -6.310 -23.050 1.00 96.12 174 GLY A CA 1
ATOM 1295 C C . GLY A 1 174 ? 3.801 -4.886 -22.783 1.00 96.12 174 GLY A C 1
ATOM 1296 O O . GLY A 1 174 ? 4.948 -4.672 -22.398 1.00 96.12 174 GLY A O 1
ATOM 1297 N N . TRP A 1 175 ? 2.942 -3.894 -23.027 1.00 96.19 175 TRP A N 1
ATOM 1298 C CA . TRP A 1 175 ? 3.283 -2.472 -22.901 1.00 96.19 175 TRP A CA 1
ATOM 1299 C C . TRP A 1 175 ? 3.152 -1.924 -21.473 1.00 96.19 175 TRP A C 1
ATOM 1301 O O . TRP A 1 175 ? 3.582 -0.794 -21.219 1.00 96.19 175 TRP A O 1
ATOM 1311 N N . TRP A 1 176 ? 2.581 -2.689 -20.537 1.00 97.75 176 TRP A N 1
ATOM 1312 C CA . TRP A 1 176 ? 2.292 -2.208 -19.186 1.00 97.75 176 TRP A CA 1
ATOM 1313 C C . TRP A 1 176 ? 3.525 -1.737 -18.407 1.00 97.75 176 TRP A C 1
ATOM 1315 O O . TRP A 1 176 ? 3.444 -0.641 -17.842 1.00 97.75 176 TRP A O 1
ATOM 1325 N N . PRO A 1 177 ? 4.686 -2.424 -18.435 1.00 98.12 177 PRO A N 1
ATOM 1326 C CA . PRO A 1 177 ? 5.882 -1.924 -17.758 1.00 98.12 177 PRO A CA 1
ATOM 1327 C C . PRO A 1 177 ? 6.329 -0.541 -18.254 1.00 98.12 177 PRO A C 1
ATOM 1329 O O . PRO A 1 177 ? 6.750 0.312 -17.468 1.00 98.12 177 PRO A O 1
ATOM 1332 N N . GLY A 1 178 ? 6.186 -0.289 -19.561 1.00 97.50 178 GLY A N 1
ATOM 1333 C CA . GLY A 1 178 ? 6.485 1.004 -20.177 1.00 97.50 178 GLY A CA 1
ATOM 1334 C C . GLY A 1 178 ? 5.492 2.094 -19.770 1.00 97.50 178 GLY A C 1
ATOM 1335 O O . GLY A 1 178 ? 5.908 3.194 -19.404 1.00 97.50 178 GLY A O 1
ATOM 1336 N N . LEU A 1 179 ? 4.191 1.787 -19.771 1.00 97.31 179 LEU A N 1
ATOM 1337 C CA . LEU A 1 179 ? 3.140 2.713 -19.330 1.00 97.31 179 LEU A CA 1
ATOM 1338 C C . LEU A 1 179 ? 3.277 3.073 -17.846 1.00 97.31 179 LEU A C 1
ATOM 1340 O O . LEU A 1 179 ? 3.111 4.236 -17.476 1.00 97.31 179 LEU A O 1
ATOM 1344 N N . ILE A 1 180 ? 3.637 2.101 -17.007 1.00 98.25 180 ILE A N 1
ATOM 1345 C CA . ILE A 1 180 ? 3.930 2.321 -15.589 1.00 98.25 180 ILE A CA 1
ATOM 1346 C C . ILE A 1 180 ? 5.140 3.241 -15.438 1.00 98.25 180 ILE A C 1
ATOM 1348 O O . ILE A 1 180 ? 5.054 4.230 -14.714 1.00 98.25 180 ILE A O 1
ATOM 1352 N N . ASN A 1 181 ? 6.227 3.003 -16.177 1.00 98.06 181 ASN A N 1
ATOM 1353 C CA . ASN A 1 181 ? 7.397 3.880 -16.133 1.00 98.06 181 ASN A CA 1
ATOM 1354 C C . ASN A 1 181 ? 7.072 5.325 -16.554 1.00 98.06 181 ASN A C 1
ATOM 1356 O O . ASN A 1 181 ? 7.522 6.266 -15.906 1.00 98.06 181 ASN A O 1
ATOM 1360 N N . ILE A 1 182 ? 6.275 5.513 -17.612 1.00 98.06 182 ILE A N 1
ATOM 1361 C CA . ILE A 1 182 ? 5.822 6.846 -18.049 1.00 98.06 182 ILE A CA 1
ATOM 1362 C C . ILE A 1 182 ? 4.997 7.516 -16.947 1.00 98.06 182 ILE A C 1
ATOM 1364 O O . ILE A 1 182 ? 5.240 8.673 -16.610 1.00 98.06 182 ILE A O 1
ATOM 1368 N N . SER A 1 183 ? 4.061 6.775 -16.355 1.00 97.38 183 SER A N 1
ATOM 1369 C CA . SER A 1 183 ? 3.179 7.281 -15.302 1.00 97.38 183 SER A CA 1
ATOM 1370 C C . SER A 1 183 ? 3.970 7.702 -14.059 1.00 97.38 183 SER A C 1
ATOM 1372 O O . SER A 1 183 ? 3.757 8.793 -13.537 1.00 97.38 183 SER A O 1
ATOM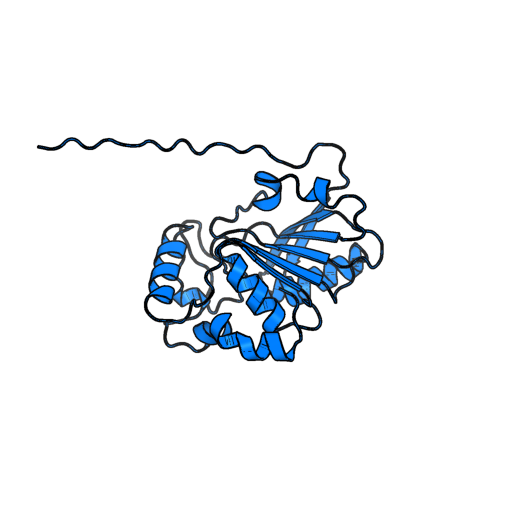 1374 N N . MET A 1 184 ? 4.935 6.885 -13.626 1.00 98.50 184 MET A N 1
ATOM 1375 C CA . MET A 1 184 ? 5.845 7.191 -12.514 1.00 98.50 184 MET A CA 1
ATOM 1376 C C . MET A 1 1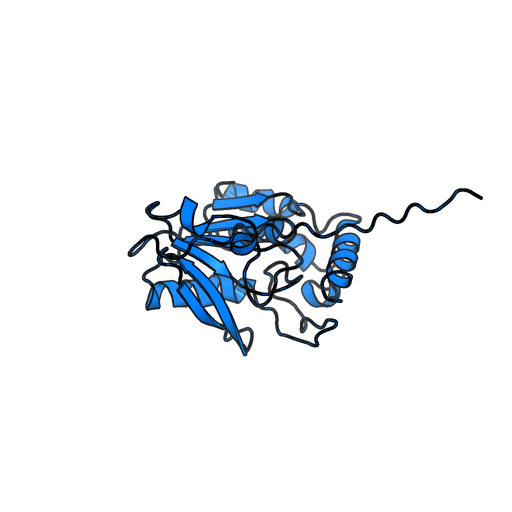84 ? 6.757 8.392 -12.813 1.00 98.50 184 MET A C 1
ATOM 1378 O O . MET A 1 184 ? 7.029 9.216 -11.936 1.00 98.50 184 MET A O 1
ATOM 1382 N N . GLY A 1 185 ? 7.215 8.515 -14.061 1.00 97.56 185 GLY A N 1
ATOM 1383 C CA . GLY A 1 185 ? 8.014 9.649 -14.521 1.00 97.56 185 GLY A CA 1
ATOM 1384 C C . GLY A 1 185 ? 7.236 10.967 -14.489 1.00 97.56 185 GLY A C 1
ATOM 1385 O O . GLY A 1 185 ? 7.771 12.003 -14.086 1.00 97.56 185 GLY A O 1
ATOM 1386 N N . ASP A 1 186 ? 5.957 10.938 -14.857 1.00 97.31 186 ASP A N 1
ATOM 1387 C CA . ASP A 1 186 ? 5.080 12.101 -14.738 1.00 97.31 186 ASP A CA 1
ATOM 1388 C C . ASP A 1 186 ? 4.770 12.429 -13.264 1.00 97.31 186 ASP A C 1
ATOM 1390 O O . ASP A 1 186 ? 4.948 13.566 -12.812 1.00 97.31 186 ASP A O 1
ATOM 1394 N N . ALA A 1 187 ? 4.405 11.411 -12.481 1.00 93.94 187 ALA A N 1
ATOM 1395 C CA . ALA A 1 187 ? 4.069 11.508 -11.064 1.00 93.94 187 ALA A CA 1
ATOM 1396 C C . ALA A 1 187 ? 5.314 11.470 -10.161 1.00 93.94 187 ALA A C 1
ATOM 1398 O O . ALA A 1 187 ? 5.530 10.526 -9.404 1.00 93.94 187 ALA A O 1
ATOM 1399 N N . GLY A 1 188 ? 6.128 12.523 -10.241 1.00 96.69 188 GLY A N 1
ATOM 1400 C CA . GLY A 1 188 ? 7.266 12.740 -9.341 1.00 96.69 188 GLY A CA 1
ATOM 1401 C C . GLY A 1 188 ? 8.633 12.409 -9.939 1.00 96.69 188 GLY A C 1
ATOM 1402 O O . GLY A 1 188 ? 9.646 12.664 -9.296 1.00 96.69 188 GLY A O 1
ATOM 1403 N N . GLY A 1 189 ? 8.711 11.946 -11.191 1.00 97.88 189 GLY A N 1
ATOM 1404 C CA . GLY A 1 189 ? 9.990 11.697 -11.873 1.00 97.88 189 GLY A CA 1
ATOM 1405 C C . GLY A 1 189 ? 10.675 10.395 -11.473 1.00 97.88 189 GLY A C 1
ATOM 1406 O O . GLY A 1 189 ? 11.894 10.296 -11.606 1.00 97.88 189 GLY A O 1
ATOM 1407 N N . TYR A 1 190 ? 9.914 9.428 -10.967 1.00 98.56 190 TYR A N 1
ATOM 1408 C CA . TYR A 1 190 ? 10.435 8.134 -10.546 1.00 98.56 190 TYR A CA 1
ATOM 1409 C C . TYR A 1 190 ? 10.655 7.187 -11.732 1.00 98.56 190 TYR A C 1
ATOM 1411 O O . TYR A 1 190 ? 10.171 7.419 -12.840 1.00 98.56 190 TYR A O 1
ATOM 1419 N N . LYS A 1 191 ? 11.388 6.094 -11.489 1.00 98.50 191 LYS A N 1
ATOM 1420 C CA . LYS A 1 191 ? 11.762 5.100 -12.503 1.00 98.50 191 LYS A CA 1
ATOM 1421 C C . LYS A 1 191 ? 11.315 3.713 -12.063 1.00 98.50 191 LYS A C 1
ATOM 1423 O O . LYS A 1 191 ? 11.689 3.265 -10.982 1.00 98.50 191 LYS A O 1
ATOM 1428 N N . SER A 1 192 ? 10.585 2.996 -12.914 1.00 98.19 192 SER A N 1
ATOM 1429 C CA . SER A 1 192 ? 10.111 1.645 -12.573 1.00 98.19 192 SER A CA 1
ATOM 1430 C C . SER A 1 192 ? 11.261 0.642 -12.397 1.00 98.19 192 SER A C 1
ATOM 1432 O O . SER A 1 192 ? 11.167 -0.262 -11.570 1.00 98.19 192 SER A O 1
ATOM 1434 N N . ASN A 1 193 ? 12.394 0.861 -13.075 1.00 98.25 193 ASN A N 1
ATOM 1435 C CA . ASN A 1 193 ? 13.610 0.061 -12.899 1.00 98.25 193 ASN A CA 1
ATOM 1436 C C . ASN A 1 193 ? 14.220 0.156 -11.490 1.00 98.25 193 ASN A C 1
ATOM 1438 O O . ASN A 1 193 ? 14.938 -0.756 -11.082 1.00 98.25 193 ASN A O 1
ATOM 1442 N N . ASP A 1 194 ? 13.975 1.241 -10.752 1.00 98.75 194 ASP A N 1
ATOM 1443 C CA . ASP A 1 194 ? 14.429 1.360 -9.361 1.00 98.75 194 ASP A CA 1
ATOM 1444 C C . ASP A 1 194 ? 13.488 0.605 -8.403 1.00 98.75 194 ASP A C 1
ATOM 1446 O O . ASP A 1 194 ? 13.917 0.139 -7.346 1.00 98.75 194 ASP A O 1
ATOM 1450 N N . MET A 1 195 ? 12.230 0.418 -8.811 1.00 98.81 195 MET A N 1
ATOM 1451 C CA . MET A 1 195 ? 11.198 -0.304 -8.071 1.00 98.81 195 MET A CA 1
ATOM 1452 C C . MET A 1 195 ? 11.321 -1.823 -8.229 1.00 98.81 195 MET A C 1
ATOM 1454 O O . MET A 1 195 ? 11.622 -2.510 -7.256 1.00 98.81 195 MET A O 1
ATOM 1458 N N . TRP A 1 196 ? 11.116 -2.336 -9.445 1.00 98.81 196 TRP A N 1
ATOM 1459 C CA . TRP A 1 196 ? 11.047 -3.775 -9.749 1.00 98.81 196 TRP A CA 1
ATOM 1460 C C . TRP A 1 196 ? 12.113 -4.227 -10.751 1.00 98.81 196 TRP A C 1
ATOM 1462 O O . TRP A 1 196 ? 12.030 -5.328 -11.274 1.00 98.81 196 TRP A O 1
ATOM 1472 N N . GLY A 1 197 ? 13.122 -3.399 -11.033 1.00 98.56 197 GLY A N 1
ATOM 1473 C CA . GLY A 1 197 ? 14.142 -3.741 -12.022 1.00 98.56 197 GLY A CA 1
ATOM 1474 C C . GLY A 1 197 ? 13.621 -3.678 -13.466 1.00 98.56 197 GLY A C 1
ATOM 1475 O O . GLY A 1 197 ? 12.519 -3.176 -13.715 1.00 98.56 197 GLY A O 1
ATOM 1476 N N . PRO A 1 198 ? 14.426 -4.143 -14.441 1.00 98.19 198 PRO A N 1
ATOM 1477 C CA . PRO A 1 198 ? 14.008 -4.252 -15.840 1.00 98.19 198 PRO A CA 1
ATOM 1478 C C . PRO A 1 198 ? 12.701 -5.042 -15.984 1.00 98.19 198 PRO A C 1
ATOM 1480 O O . PRO A 1 198 ? 12.417 -5.899 -15.159 1.00 98.19 198 PRO A O 1
ATOM 1483 N N . SER A 1 199 ? 11.933 -4.842 -17.058 1.00 97.50 199 SER A N 1
ATOM 1484 C CA . SER A 1 199 ? 10.648 -5.545 -17.260 1.00 97.50 199 SER A CA 1
ATOM 1485 C C . SER A 1 199 ? 10.753 -7.075 -17.337 1.00 97.50 199 SER A C 1
ATOM 1487 O O . SER A 1 199 ? 9.751 -7.765 -17.201 1.00 97.50 199 SER A O 1
ATOM 1489 N N . SER A 1 200 ? 11.954 -7.615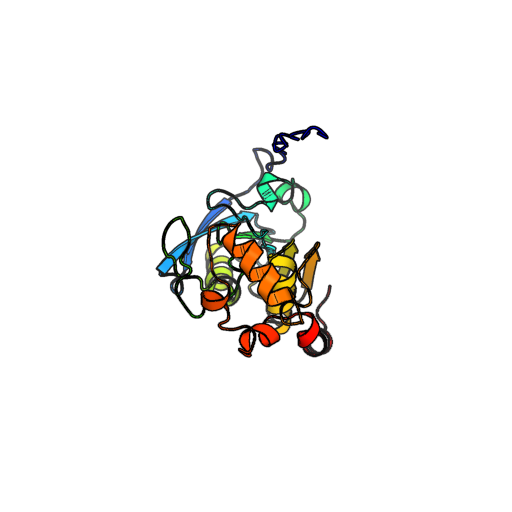 -17.560 1.00 97.44 200 SER A N 1
ATOM 1490 C CA . SER A 1 200 ? 12.241 -9.053 -17.511 1.00 97.44 200 SER A CA 1
ATOM 1491 C C . SER A 1 200 ? 12.478 -9.593 -16.096 1.00 97.44 200 SER A C 1
ATOM 1493 O O . SER A 1 200 ? 12.645 -10.798 -15.929 1.00 97.44 200 SER A O 1
ATOM 1495 N N . ASP A 1 201 ? 12.589 -8.721 -15.094 1.00 98.69 201 ASP A N 1
ATOM 1496 C CA . ASP A 1 201 ? 12.816 -9.107 -13.705 1.00 98.69 201 ASP A CA 1
ATOM 1497 C C . ASP A 1 201 ? 11.562 -9.797 -13.130 1.00 98.69 201 ASP A C 1
ATOM 1499 O O . ASP A 1 201 ? 10.441 -9.314 -13.339 1.00 98.69 201 ASP A O 1
ATOM 1503 N N . PRO A 1 202 ? 11.709 -10.916 -12.396 1.00 98.50 202 PRO A N 1
ATOM 1504 C CA . PRO A 1 202 ? 10.577 -11.640 -11.819 1.00 98.50 202 PRO A CA 1
ATOM 1505 C C . PRO A 1 202 ? 9.720 -10.802 -10.857 1.00 98.50 202 PRO A C 1
ATOM 1507 O O . PRO A 1 202 ? 8.563 -11.161 -10.623 1.00 98.50 202 PRO A O 1
ATOM 1510 N N . ALA A 1 203 ? 10.229 -9.687 -10.318 1.00 98.75 203 ALA A N 1
ATOM 1511 C CA . ALA A 1 203 ? 9.444 -8.774 -9.491 1.00 98.75 203 ALA A CA 1
ATOM 1512 C C . ALA A 1 203 ? 8.196 -8.238 -10.207 1.00 98.75 203 ALA A C 1
ATOM 1514 O O . ALA A 1 203 ? 7.169 -8.043 -9.556 1.00 98.75 203 ALA A O 1
ATOM 1515 N N . TRP A 1 204 ? 8.238 -8.062 -11.531 1.00 98.75 204 TRP A N 1
ATOM 1516 C CA . TRP A 1 204 ? 7.065 -7.649 -12.301 1.00 98.75 204 TRP A CA 1
ATOM 1517 C C . TRP A 1 204 ? 5.942 -8.682 -12.206 1.00 98.75 204 TRP A C 1
ATOM 1519 O O . TRP A 1 204 ? 4.831 -8.338 -11.816 1.00 98.75 204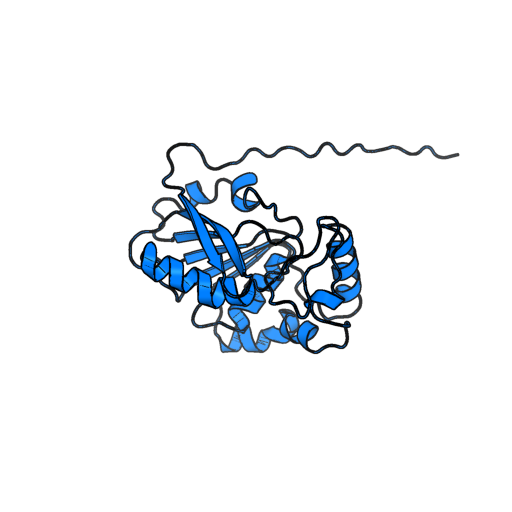 TRP A O 1
ATOM 1529 N N . GLN A 1 205 ? 6.239 -9.958 -12.469 1.00 98.69 205 GLN A N 1
ATOM 1530 C CA . GLN A 1 205 ? 5.250 -11.041 -12.382 1.00 98.69 205 GLN A CA 1
ATOM 1531 C C . GLN A 1 205 ? 4.789 -11.295 -10.942 1.00 98.69 205 GLN A C 1
ATOM 1533 O O . GLN A 1 205 ? 3.620 -11.592 -10.698 1.00 98.69 205 GLN A O 1
ATOM 1538 N N . ARG A 1 206 ? 5.691 -11.155 -9.962 1.00 98.75 206 ARG A N 1
ATOM 1539 C CA . ARG A 1 206 ? 5.358 -11.290 -8.536 1.00 98.75 206 ARG A CA 1
ATOM 1540 C C . ARG A 1 206 ? 4.282 -10.292 -8.105 1.00 98.75 206 ARG A C 1
ATOM 1542 O O . ARG A 1 206 ? 3.431 -10.642 -7.285 1.00 98.75 206 ARG A O 1
ATOM 1549 N N . ASN A 1 207 ? 4.346 -9.072 -8.636 1.00 98.81 207 ASN A N 1
ATOM 1550 C CA . ASN A 1 207 ? 3.450 -7.962 -8.314 1.00 98.81 207 ASN A CA 1
ATOM 1551 C C . ASN A 1 207 ? 2.300 -7.790 -9.319 1.00 98.81 207 ASN A C 1
ATOM 1553 O O . ASN A 1 207 ? 1.612 -6.770 -9.289 1.00 98.81 207 ASN A O 1
ATOM 1557 N N . ASP A 1 208 ? 2.089 -8.777 -10.192 1.00 98.75 208 ASP A N 1
ATOM 1558 C CA . ASP A 1 208 ? 1.040 -8.783 -11.201 1.00 98.75 208 ASP A CA 1
ATOM 1559 C C . ASP A 1 208 ? -0.197 -9.562 -10.718 1.00 98.75 208 ASP A C 1
ATOM 1561 O O . ASP A 1 208 ? -0.140 -10.793 -10.619 1.00 98.75 208 ASP A O 1
ATOM 1565 N N . PRO A 1 209 ? -1.336 -8.897 -10.437 1.00 98.50 209 PRO A N 1
ATOM 1566 C CA . PRO A 1 209 ? -2.531 -9.584 -9.959 1.00 98.50 209 PRO A CA 1
ATOM 1567 C C . PRO A 1 209 ? -3.070 -10.648 -10.918 1.00 98.50 209 PRO A C 1
ATOM 1569 O O . PRO A 1 209 ? -3.580 -11.659 -10.441 1.00 98.50 209 PRO A O 1
ATOM 1572 N N . MET A 1 210 ? -2.943 -10.460 -12.238 1.00 98.56 210 MET A N 1
ATOM 1573 C CA . MET A 1 210 ? -3.376 -11.437 -13.242 1.00 98.56 210 MET A CA 1
ATOM 1574 C C . MET A 1 210 ? -2.567 -12.731 -13.119 1.00 98.56 210 MET A C 1
ATOM 1576 O O . MET A 1 210 ? -3.133 -13.825 -13.127 1.00 98.56 210 MET A O 1
ATOM 1580 N N . VAL A 1 211 ? -1.252 -12.614 -12.922 1.00 98.75 211 VAL A N 1
ATOM 1581 C CA . VAL A 1 211 ? -0.372 -13.767 -12.667 1.00 98.75 211 VAL A CA 1
ATOM 1582 C C . VAL A 1 211 ? -0.681 -14.405 -11.308 1.00 98.75 211 VAL A C 1
ATOM 1584 O O . VAL A 1 211 ? -0.630 -15.628 -11.170 1.00 98.75 211 VAL A O 1
ATOM 1587 N N . GLN A 1 212 ? -1.044 -13.602 -10.304 1.00 98.75 212 GLN A N 1
ATOM 1588 C CA . GLN A 1 212 ? -1.347 -14.086 -8.954 1.00 98.75 212 GLN A CA 1
ATOM 1589 C C . GLN A 1 212 ? -2.789 -14.598 -8.759 1.00 98.75 212 GLN A C 1
ATOM 1591 O O . GLN A 1 212 ? -3.124 -15.019 -7.648 1.00 98.75 212 GLN A O 1
ATOM 1596 N N . ILE A 1 213 ? -3.632 -14.658 -9.803 1.00 98.75 213 ILE A N 1
ATOM 1597 C CA . ILE A 1 213 ? -5.007 -15.198 -9.719 1.00 98.75 213 ILE A CA 1
ATOM 1598 C C . ILE A 1 213 ? -5.066 -16.569 -9.024 1.00 98.75 213 ILE A C 1
ATOM 1600 O O . ILE A 1 213 ? -5.868 -16.713 -8.097 1.00 98.75 213 ILE A O 1
ATOM 1604 N N . PRO A 1 214 ? -4.232 -17.575 -9.375 1.00 98.69 214 PRO A N 1
ATOM 1605 C CA . PRO A 1 214 ? -4.288 -18.877 -8.709 1.00 98.69 214 PRO A CA 1
ATOM 1606 C C . PRO A 1 214 ? -4.048 -18.783 -7.199 1.00 98.69 214 PRO A C 1
ATOM 1608 O O . PRO A 1 214 ? -4.653 -19.526 -6.429 1.00 98.69 214 PRO A O 1
ATOM 1611 N N . ARG A 1 215 ? -3.202 -17.839 -6.768 1.00 98.69 215 ARG A N 1
ATOM 1612 C CA . ARG A 1 215 ? -2.907 -17.572 -5.356 1.00 98.69 215 ARG A CA 1
ATOM 1613 C C . ARG A 1 215 ? -4.117 -16.976 -4.645 1.00 98.69 215 ARG A C 1
ATOM 1615 O O . ARG A 1 215 ? -4.491 -17.468 -3.589 1.00 98.69 215 ARG A O 1
ATOM 1622 N N . LEU A 1 216 ? -4.761 -15.975 -5.246 1.00 98.69 216 LEU A N 1
ATOM 1623 C CA . LEU A 1 216 ? -5.978 -15.350 -4.710 1.00 98.69 216 LEU A CA 1
ATOM 1624 C C . LEU A 1 216 ? -7.123 -16.363 -4.560 1.00 98.69 216 LEU A C 1
ATOM 1626 O O . LEU A 1 216 ? -7.793 -16.392 -3.528 1.00 98.69 216 LEU A O 1
ATOM 1630 N N . VAL A 1 217 ? -7.299 -17.243 -5.553 1.00 98.69 217 VAL A N 1
ATOM 1631 C CA . VAL A 1 217 ? -8.283 -18.337 -5.500 1.00 98.69 217 VAL A CA 1
ATOM 1632 C C . VAL A 1 217 ? -7.939 -19.327 -4.386 1.00 98.69 217 VAL A C 1
ATOM 1634 O O . VAL A 1 217 ? -8.805 -19.653 -3.577 1.00 98.69 217 VAL A O 1
ATOM 1637 N N . ALA A 1 218 ? -6.683 -19.776 -4.301 1.00 98.62 218 ALA A N 1
ATOM 1638 C CA . ALA A 1 218 ? -6.239 -20.714 -3.268 1.00 98.62 218 ALA A CA 1
ATOM 1639 C C . ALA A 1 218 ? -6.366 -20.139 -1.847 1.00 98.62 218 ALA A C 1
ATOM 1641 O O . ALA A 1 218 ? -6.687 -20.869 -0.911 1.00 98.62 218 ALA A O 1
ATOM 1642 N N . ASN A 1 219 ? -6.164 -18.830 -1.696 1.00 98.50 219 ASN A N 1
ATOM 1643 C CA . ASN A 1 219 ? -6.322 -18.112 -0.434 1.00 98.50 219 ASN A CA 1
ATOM 1644 C C . ASN A 1 219 ? -7.796 -17.855 -0.067 1.00 98.50 219 ASN A C 1
ATOM 1646 O O . ASN A 1 219 ? -8.067 -17.417 1.051 1.00 98.50 219 ASN A O 1
ATOM 1650 N N . ASN A 1 220 ? -8.744 -18.103 -0.982 1.00 98.00 220 ASN A N 1
ATOM 1651 C CA . ASN A 1 220 ? -10.158 -17.743 -0.837 1.00 98.00 220 ASN A CA 1
ATOM 1652 C C . ASN A 1 220 ? -10.355 -16.245 -0.513 1.00 98.00 220 ASN A C 1
ATOM 1654 O O . ASN A 1 220 ? -11.207 -15.870 0.299 1.00 98.00 220 ASN A O 1
ATOM 1658 N N . THR A 1 221 ? -9.540 -15.386 -1.134 1.00 97.94 221 THR A N 1
ATOM 1659 C CA . THR A 1 221 ? -9.612 -13.931 -0.967 1.00 97.94 221 THR A CA 1
ATOM 1660 C C . THR A 1 221 ? -10.956 -13.404 -1.480 1.00 97.94 221 THR A C 1
ATOM 1662 O O . THR A 1 221 ? -11.402 -13.763 -2.570 1.00 97.94 221 THR A O 1
ATOM 1665 N N . ARG A 1 222 ? -11.610 -12.534 -0.704 1.00 97.69 222 ARG A N 1
ATOM 1666 C CA . ARG A 1 222 ? -12.806 -11.798 -1.143 1.00 97.69 222 ARG A CA 1
ATOM 1667 C C . ARG A 1 222 ? -12.395 -10.579 -1.970 1.00 97.69 222 ARG A C 1
ATOM 1669 O O . ARG A 1 222 ? -11.490 -9.863 -1.552 1.00 97.69 222 ARG A O 1
ATOM 1676 N N . LEU A 1 223 ? -13.051 -10.361 -3.109 1.00 92.38 223 LEU A N 1
ATOM 1677 C CA . LEU A 1 223 ? -12.833 -9.224 -4.012 1.00 92.38 223 LEU A CA 1
ATOM 1678 C C . LEU A 1 223 ? -14.092 -8.357 -4.076 1.00 92.38 223 LEU A C 1
ATOM 1680 O O . LEU A 1 223 ? -15.174 -8.968 -4.227 1.00 92.38 223 LEU A O 1
#

pLDDT: mean 93.41, std 15.17, range [32.41, 98.94]

Sequence (223 aa):
MPGLVSLAGETATAGAFSRPGLPVEYLDVPSAAMGKTIRVQFQSGGANSPNVWLLDGLRAQDDFNGWDINTQAFEWYLDSGLSISMPVGGQSSFYSDWYKPACGKAGCTTYKWETFLTQEAPAWLSANKQVKPTGSAAIGLSMAGSAALTLAAWHPAQFIYAGSMSGFLNPSEGWWPGLINISMGDAGGYKSNDMWGPSSDPAWQRNDPMVQIPRLVANNTRL

Radius of gyration: 17.76 Å; Cα contacts (8 Å, |Δi|>4): 506; chains: 1; bounding box: 36×47×61 Å